Protein AF-A0AAN6D0F9-F1 (afdb_monomer_lite)

Sequence (270 aa):
MEGFEDGLVLTPILATSKIPILALIIGYCYKDLPPSTVPPILSTLVQLIEHNDLRESQTELISLYFPSLKEILKLIEDAVTSFAKEMNTQTPTEVANDVKAVQKYLLNSLWSITSLDMFHDFVSGVNRLLVDYENTPKNESVDKGTQPEKLLTSSSFLGRFVYNIAIAFEVLVFDDTVELWNTFLKYREETKELWSNLNGHEVRQSHHDEPQTQWQRQVLRNSGLLDARVDGSRQQVISQIDLAQMLEQQVQIMQKYSPPPPQELETKRL

Foldseek 3Di:
DDDFDFAEAAFAADFLLCLLLLLLVLCLQQVLADPLLNVLNVVLSCCQVVLPDPDQDPVVLCCSLPPFPVRSLVSSLVSLVVSCVVVVPDDPVVSVVNSLSSNLSSLCSLVVQLDLVSVLCSLLVLCLLEPVSVPPDDPPPDDPPPHGNHHDHCPDPVNVVSVVSNVSSVPDDPLVSVLSVVLNVVRSVVCVVVNCVSVDVPPPPPPSVPPQDPVNVVVCVVVVSPVVDPDPHNYGHHHPVSVVVSVVVVVVSCVVPPDDPPPVVVPPDD

Radius of gyration: 21.98 Å; chains: 1; bounding box: 66×65×48 Å

Secondary structure (DSSP, 8-state):
-------EEEESS--TTHHHHHHHHHHHHHT-S-GGGHHHHHHHHHHHHHT------HHHHHHHHS--HHHHHHHHHHHHHHHHHHHT-S-HHHHHHHHHHHHHHHHHHHHS--SHHHHHHHHHGGGGGBGGGGGS---S-S-TTS--SS-B-TTSHHHHHHHHHHHHHHT--HHHHHHHHHHHHHHHHTTHHHHHHHH-TT----TT-SSS-HHHHHHHHHTTSSTTT-SS---EEEEHHHHHHHHHHHHHHHHHTPPPPPGGGSS---

pLDDT: mean 74.71, std 17.59, range [30.31, 93.75]

InterPro domains:
  IPR016024 Armadillo-type fold [SSF48371] (22-194)
  IPR037679 Anaphase-promoting complex subunit 5 [PTHR12830] (45-266)

Organism: NCBI:txid1937702

Structure (mmCIF, N/CA/C/O backbone):
data_AF-A0AAN6D0F9-F1
#
_entry.id   AF-A0AAN6D0F9-F1
#
loop_
_atom_site.group_PDB
_atom_site.id
_atom_site.type_symbol
_atom_site.label_atom_id
_atom_site.label_alt_id
_atom_site.label_comp_id
_atom_site.label_asym_id
_atom_site.label_entity_id
_atom_site.label_seq_id
_atom_site.pdbx_PDB_ins_code
_atom_site.Cartn_x
_atom_site.Cartn_y
_atom_site.Cartn_z
_atom_site.occupancy
_atom_site.B_iso_or_equiv
_atom_site.auth_seq_id
_atom_site.auth_comp_id
_atom_site.auth_asym_id
_atom_site.auth_atom_id
_atom_site.pdbx_PDB_model_num
ATOM 1 N N . MET A 1 1 ? 32.599 -16.355 4.854 1.00 32.00 1 MET A N 1
ATOM 2 C CA . MET A 1 1 ? 31.820 -15.142 5.169 1.00 32.00 1 MET A CA 1
ATOM 3 C C . MET A 1 1 ? 31.744 -14.360 3.876 1.00 32.00 1 MET A C 1
ATOM 5 O O . MET A 1 1 ? 32.592 -13.515 3.635 1.00 32.00 1 MET A O 1
ATOM 9 N N . GLU A 1 2 ? 30.829 -14.754 2.996 1.00 30.31 2 GLU A N 1
ATOM 10 C CA . GLU A 1 2 ? 30.504 -13.975 1.800 1.00 30.31 2 GLU A CA 1
ATOM 11 C C . GLU A 1 2 ? 29.463 -12.940 2.220 1.00 30.31 2 GLU A C 1
ATOM 13 O O . GLU A 1 2 ? 28.502 -13.269 2.919 1.00 30.31 2 GLU A O 1
ATOM 18 N N . GLY A 1 3 ? 29.742 -11.674 1.918 1.00 32.78 3 GLY A N 1
ATOM 19 C CA . GLY A 1 3 ? 28.814 -10.583 2.160 1.00 32.78 3 GLY A CA 1
ATOM 20 C C . GLY A 1 3 ? 27.655 -10.711 1.184 1.00 32.78 3 GLY A C 1
ATOM 21 O O . GLY A 1 3 ? 27.871 -10.688 -0.022 1.00 32.78 3 GLY A O 1
ATOM 22 N N . PHE A 1 4 ? 26.445 -10.867 1.710 1.00 34.34 4 PHE A N 1
ATOM 23 C CA . PHE A 1 4 ? 25.227 -10.710 0.929 1.00 34.34 4 PHE A CA 1
ATOM 24 C C . PHE A 1 4 ? 25.130 -9.237 0.523 1.00 34.34 4 PHE A C 1
ATOM 26 O O . PHE A 1 4 ? 24.931 -8.375 1.379 1.00 34.34 4 PHE A O 1
ATOM 33 N N . GLU A 1 5 ? 25.330 -8.932 -0.757 1.00 39.16 5 GLU A N 1
ATOM 34 C CA . GLU A 1 5 ? 25.029 -7.604 -1.288 1.00 39.16 5 GLU A CA 1
ATOM 35 C C . GLU A 1 5 ? 23.509 -7.494 -1.462 1.00 39.16 5 GLU A C 1
ATOM 37 O O . GLU A 1 5 ? 22.916 -8.130 -2.334 1.00 39.16 5 GLU A O 1
ATOM 42 N N . ASP A 1 6 ? 22.860 -6.721 -0.588 1.00 47.50 6 ASP A N 1
ATOM 43 C CA . ASP A 1 6 ? 21.446 -6.368 -0.716 1.00 47.50 6 ASP A CA 1
ATOM 44 C C . ASP A 1 6 ? 21.234 -5.533 -1.989 1.00 47.50 6 ASP A C 1
ATOM 46 O O . ASP A 1 6 ? 21.665 -4.384 -2.087 1.00 47.50 6 ASP A O 1
ATOM 50 N N . GLY A 1 7 ? 20.593 -6.132 -2.997 1.00 51.97 7 GLY A N 1
ATOM 51 C CA . GLY A 1 7 ? 20.288 -5.464 -4.260 1.00 51.97 7 GLY A CA 1
ATOM 52 C C . GLY A 1 7 ? 19.148 -4.457 -4.098 1.00 51.97 7 GLY A C 1
ATOM 53 O O . GLY A 1 7 ? 18.060 -4.804 -3.645 1.00 51.97 7 GLY A O 1
ATOM 54 N N . LEU A 1 8 ? 19.364 -3.210 -4.507 1.00 58.16 8 LEU A N 1
ATOM 55 C CA . LEU A 1 8 ? 18.324 -2.182 -4.556 1.00 58.16 8 LEU A CA 1
ATOM 56 C C . LEU A 1 8 ? 17.915 -1.942 -6.004 1.00 58.16 8 LEU A C 1
ATOM 58 O O . LEU A 1 8 ? 18.763 -1.666 -6.853 1.00 58.16 8 LEU A O 1
ATOM 62 N N . VAL A 1 9 ? 16.616 -2.025 -6.283 1.00 64.62 9 VAL A N 1
ATOM 63 C CA . VAL A 1 9 ? 16.069 -1.684 -7.600 1.00 64.62 9 VAL A CA 1
ATOM 64 C C . VAL A 1 9 ? 15.272 -0.400 -7.471 1.00 64.62 9 VAL A C 1
ATOM 66 O O . VAL A 1 9 ? 14.337 -0.299 -6.681 1.00 64.62 9 VAL A O 1
ATOM 69 N N . LEU A 1 10 ? 15.696 0.612 -8.219 1.00 62.91 10 LEU A N 1
ATOM 70 C CA . LEU A 1 10 ? 15.167 1.961 -8.121 1.00 62.91 10 LEU A CA 1
ATOM 71 C C . LEU A 1 10 ? 14.189 2.220 -9.259 1.00 62.91 10 LEU A C 1
ATOM 73 O O . LEU A 1 10 ? 14.604 2.473 -10.389 1.00 62.91 10 LEU A O 1
ATOM 77 N N . THR A 1 11 ? 12.900 2.225 -8.954 1.00 70.62 11 THR A N 1
ATOM 78 C CA . THR A 1 11 ? 11.860 2.636 -9.902 1.00 70.62 11 THR A CA 1
ATOM 79 C C . THR A 1 11 ? 11.575 4.130 -9.737 1.00 70.62 11 THR A C 1
ATOM 81 O O . THR A 1 11 ? 11.741 4.668 -8.643 1.00 70.62 11 THR A O 1
ATOM 84 N N . PRO A 1 12 ? 11.131 4.850 -10.781 1.00 65.75 12 PRO A N 1
ATOM 85 C CA . PRO A 1 12 ? 10.928 6.295 -10.682 1.00 65.75 12 PRO A CA 1
ATOM 86 C C . PRO A 1 12 ? 9.942 6.686 -9.570 1.00 65.75 12 PRO A C 1
ATOM 88 O O . PRO A 1 12 ? 10.238 7.555 -8.755 1.00 65.75 12 PRO A O 1
ATOM 91 N N . ILE A 1 13 ? 8.781 6.022 -9.520 1.00 71.75 13 ILE A N 1
ATOM 92 C CA . ILE A 1 13 ? 7.686 6.343 -8.582 1.00 71.75 13 ILE A CA 1
ATOM 93 C C . ILE A 1 13 ? 7.111 5.089 -7.912 1.00 71.75 13 ILE A C 1
ATOM 95 O O . ILE A 1 13 ? 6.594 5.164 -6.798 1.00 71.75 13 ILE A O 1
ATOM 99 N N . LEU A 1 14 ? 7.142 3.939 -8.587 1.00 79.75 14 LEU A N 1
ATOM 100 C CA . LEU A 1 14 ? 6.340 2.780 -8.211 1.00 79.75 14 LEU A CA 1
ATOM 101 C C . LEU A 1 14 ? 7.085 1.842 -7.255 1.00 79.75 14 LEU A C 1
ATOM 103 O O . LEU A 1 14 ? 7.894 1.025 -7.685 1.00 79.75 14 LEU A O 1
ATOM 107 N N . ALA A 1 15 ? 6.775 1.929 -5.965 1.00 83.62 15 ALA A N 1
ATOM 108 C CA . ALA A 1 15 ? 7.279 1.007 -4.951 1.00 83.62 15 ALA A CA 1
ATOM 109 C C . ALA A 1 15 ? 6.239 -0.058 -4.581 1.00 83.62 15 ALA A C 1
ATOM 111 O O . ALA A 1 15 ? 5.031 0.132 -4.744 1.00 83.62 15 ALA A O 1
ATOM 112 N N . THR A 1 16 ? 6.708 -1.160 -3.996 1.00 84.88 16 THR A N 1
ATOM 113 C CA . THR A 1 16 ? 5.833 -2.252 -3.538 1.00 84.88 16 THR A CA 1
ATOM 114 C C . THR A 1 16 ? 4.853 -1.794 -2.444 1.00 84.88 16 THR A C 1
ATOM 116 O O . THR A 1 16 ? 3.695 -2.209 -2.434 1.00 84.88 16 THR A O 1
ATOM 119 N N . SER A 1 17 ? 5.274 -0.860 -1.584 1.00 85.75 17 SER A N 1
ATOM 120 C CA . SER A 1 17 ? 4.445 -0.231 -0.542 1.00 85.75 17 SER A CA 1
ATOM 121 C C . SER A 1 17 ? 3.277 0.600 -1.092 1.00 85.75 17 SER A C 1
ATOM 123 O O . SER A 1 17 ? 2.323 0.872 -0.365 1.00 85.75 17 SER A O 1
ATOM 125 N N . LYS A 1 18 ? 3.296 0.966 -2.383 1.00 89.69 18 LYS A N 1
ATOM 126 C CA . LYS A 1 18 ? 2.212 1.724 -3.032 1.00 89.69 18 LYS A CA 1
ATOM 127 C C . LYS A 1 18 ? 1.073 0.835 -3.528 1.00 89.69 18 LYS A C 1
ATOM 129 O O . LYS A 1 18 ? -0.031 1.333 -3.736 1.00 89.69 18 LYS A O 1
ATOM 134 N N . ILE A 1 19 ? 1.297 -0.474 -3.660 1.00 92.25 19 ILE A N 1
ATOM 135 C CA . ILE A 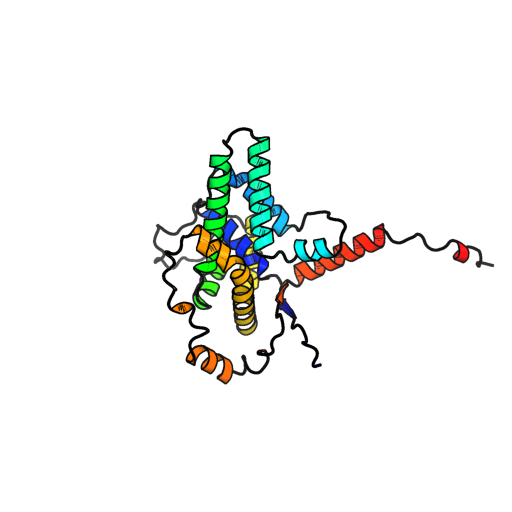1 19 ? 0.277 -1.436 -4.105 1.00 92.25 19 ILE A CA 1
ATOM 136 C C . ILE A 1 19 ? -0.870 -1.580 -3.078 1.00 92.25 19 ILE A C 1
ATOM 138 O O . ILE A 1 19 ? -2.031 -1.495 -3.482 1.00 92.25 19 ILE A O 1
ATOM 142 N N . PRO A 1 20 ? -0.618 -1.700 -1.756 1.00 92.38 20 PRO A N 1
ATOM 143 C CA . PRO A 1 20 ? -1.680 -1.651 -0.743 1.00 92.38 20 PRO A CA 1
ATOM 144 C C . PRO A 1 20 ? -2.465 -0.334 -0.729 1.00 92.38 20 PRO A C 1
ATOM 146 O O . PRO A 1 20 ? -3.686 -0.349 -0.588 1.00 92.38 20 PRO A O 1
ATOM 149 N N . ILE A 1 21 ? -1.782 0.802 -0.911 1.00 93.12 21 ILE A N 1
ATOM 150 C CA . ILE A 1 21 ? -2.417 2.130 -0.992 1.00 93.12 21 ILE A CA 1
ATOM 151 C C . ILE A 1 21 ? -3.388 2.160 -2.179 1.00 93.12 21 ILE A C 1
ATOM 153 O O . ILE A 1 21 ? -4.531 2.596 -2.049 1.00 93.12 21 ILE A O 1
ATOM 157 N N . LEU A 1 22 ? -2.959 1.622 -3.321 1.00 93.38 22 LEU A N 1
ATOM 158 C CA . LEU A 1 22 ? -3.771 1.507 -4.527 1.00 93.38 22 LEU A CA 1
ATOM 159 C C . LEU A 1 22 ? -5.010 0.628 -4.309 1.00 93.38 22 LEU A C 1
ATOM 161 O O . LEU A 1 22 ? -6.111 1.027 -4.683 1.00 93.38 22 LEU A O 1
ATOM 165 N N . ALA A 1 23 ? -4.855 -0.516 -3.636 1.00 93.75 23 ALA A N 1
ATOM 166 C CA . ALA A 1 23 ? -5.967 -1.398 -3.278 1.00 93.75 23 ALA A CA 1
ATOM 167 C C . ALA A 1 23 ? -7.012 -0.693 -2.394 1.00 93.75 23 ALA A C 1
ATOM 169 O O . ALA A 1 23 ? -8.212 -0.809 -2.634 1.00 93.75 23 ALA A O 1
ATOM 170 N N . LEU A 1 24 ? -6.581 0.100 -1.408 1.00 93.38 24 LEU A N 1
ATOM 171 C CA . LEU A 1 24 ? -7.492 0.887 -0.566 1.00 93.38 24 LEU A CA 1
ATOM 172 C C . LEU A 1 24 ? -8.237 1.970 -1.359 1.00 93.38 24 LEU A C 1
ATOM 174 O O . LEU A 1 24 ? -9.432 2.176 -1.142 1.00 93.38 24 LEU A O 1
ATOM 178 N N . ILE A 1 25 ? -7.558 2.646 -2.292 1.00 93.12 25 ILE A N 1
ATOM 179 C CA . ILE A 1 25 ? -8.190 3.639 -3.173 1.00 93.12 25 ILE A CA 1
ATOM 180 C C . ILE A 1 25 ? -9.233 2.969 -4.076 1.00 93.12 25 ILE A C 1
ATOM 182 O O . ILE A 1 25 ? -10.330 3.510 -4.231 1.00 93.12 25 ILE A O 1
ATOM 186 N N . ILE A 1 26 ? -8.930 1.787 -4.623 1.00 91.62 26 ILE A N 1
ATOM 187 C CA . ILE A 1 26 ? -9.891 0.976 -5.385 1.00 91.62 26 ILE A CA 1
ATOM 188 C C . ILE A 1 26 ? -11.121 0.686 -4.511 1.00 91.62 26 ILE A C 1
ATOM 190 O O . ILE A 1 26 ? -12.233 1.029 -4.909 1.00 91.62 26 ILE A O 1
ATOM 194 N N . GLY A 1 27 ? -10.939 0.181 -3.289 1.00 89.38 27 GLY A N 1
ATOM 195 C CA . GLY A 1 27 ? -12.053 -0.110 -2.374 1.00 89.38 27 GLY A CA 1
ATOM 196 C C . GLY A 1 27 ? -12.902 1.107 -2.026 1.00 89.38 27 GLY A C 1
ATOM 197 O O . GLY A 1 27 ? -14.129 1.022 -1.963 1.00 89.38 27 GLY A O 1
ATOM 198 N N . TYR A 1 28 ? -12.272 2.273 -1.879 1.00 91.62 28 TYR A N 1
ATOM 199 C CA . TYR A 1 28 ? -12.982 3.538 -1.710 1.00 91.62 28 TYR A CA 1
ATOM 200 C C . TYR A 1 28 ? -13.824 3.916 -2.943 1.00 91.62 28 TYR A C 1
ATOM 202 O O . TYR A 1 28 ? -14.945 4.416 -2.790 1.00 91.62 28 TYR A O 1
ATOM 210 N N . CYS A 1 29 ? -13.308 3.680 -4.154 1.00 89.50 29 CYS A N 1
ATOM 211 C CA . CYS A 1 29 ? -13.986 4.020 -5.406 1.00 89.50 29 CYS A CA 1
ATOM 212 C C . CYS A 1 29 ? -15.152 3.075 -5.735 1.00 89.50 29 CYS A C 1
ATOM 214 O O . CYS A 1 29 ? -16.176 3.533 -6.244 1.00 89.50 29 CYS A O 1
ATOM 216 N N . TYR A 1 30 ? -15.026 1.787 -5.405 1.00 88.06 30 TYR A N 1
ATOM 217 C CA . TYR A 1 30 ? -16.078 0.776 -5.589 1.00 88.06 30 TYR A CA 1
ATOM 218 C C . TYR A 1 30 ? -17.053 0.665 -4.402 1.00 88.06 30 TYR A C 1
ATOM 220 O O . TYR A 1 30 ? -18.054 -0.029 -4.506 1.00 88.06 30 TYR A O 1
ATOM 228 N N . LYS A 1 31 ? -16.811 1.394 -3.301 1.00 86.75 31 LYS A N 1
ATOM 229 C CA . LYS A 1 31 ? -17.592 1.342 -2.045 1.00 86.75 31 LYS A CA 1
ATOM 230 C C . LYS A 1 31 ? -17.625 -0.037 -1.370 1.00 86.75 31 LYS A C 1
ATOM 232 O O . LYS A 1 31 ? -18.574 -0.358 -0.660 1.00 86.75 31 LYS A O 1
ATOM 237 N N . ASP A 1 32 ? -16.541 -0.794 -1.492 1.00 87.25 32 ASP A N 1
ATOM 238 C CA . ASP A 1 32 ? -16.374 -2.082 -0.804 1.00 87.25 32 ASP A CA 1
ATOM 239 C C . ASP A 1 32 ? -16.023 -1.927 0.690 1.00 87.25 32 ASP A C 1
ATOM 241 O O . ASP A 1 32 ? -15.961 -2.906 1.436 1.00 87.25 32 ASP A O 1
ATOM 245 N N . LEU A 1 33 ? -15.771 -0.693 1.140 1.00 88.56 33 LEU A N 1
ATOM 246 C CA . LEU A 1 33 ? -15.397 -0.369 2.516 1.00 88.56 33 LEU A CA 1
ATOM 247 C C . LEU A 1 33 ? -16.621 0.045 3.355 1.00 88.56 33 LEU A C 1
ATOM 249 O O . LEU A 1 33 ? -17.473 0.790 2.857 1.00 88.56 33 LEU A O 1
ATOM 253 N N . PRO A 1 34 ? -16.696 -0.342 4.646 1.00 87.62 34 PRO A N 1
ATOM 254 C CA . PRO A 1 34 ? -17.750 0.122 5.544 1.00 87.62 34 PRO A CA 1
ATOM 255 C C . PRO A 1 34 ? -17.801 1.659 5.609 1.00 87.62 34 PRO A C 1
ATOM 257 O O . PRO A 1 34 ? -16.756 2.299 5.770 1.00 87.62 34 PRO A O 1
ATOM 260 N N . PRO A 1 35 ? -18.989 2.288 5.538 1.00 86.00 35 PRO A N 1
ATOM 261 C CA . PRO A 1 35 ? -19.110 3.744 5.430 1.00 86.00 35 PRO A CA 1
ATOM 262 C C . PRO A 1 35 ? -18.563 4.494 6.655 1.00 86.00 35 PRO A C 1
ATOM 264 O O . PRO A 1 35 ? -18.051 5.602 6.511 1.00 86.00 35 PRO A O 1
ATOM 267 N N . SER A 1 36 ? -18.617 3.878 7.839 1.00 85.56 36 SER A N 1
ATOM 268 C CA . SER A 1 36 ? -18.015 4.360 9.093 1.00 85.56 36 SER A CA 1
ATOM 269 C C . SER A 1 36 ? -16.493 4.499 9.015 1.00 85.56 36 SER A C 1
ATOM 271 O O . SER A 1 36 ? -15.922 5.392 9.636 1.00 85.56 36 SER A O 1
ATOM 273 N N . THR A 1 37 ? -15.832 3.650 8.224 1.00 89.06 37 THR A N 1
ATOM 274 C CA . THR A 1 37 ? -14.367 3.620 8.095 1.00 89.06 37 THR A CA 1
ATOM 275 C C . THR A 1 37 ? -13.835 4.551 7.014 1.00 89.06 37 THR A C 1
ATOM 277 O O . THR A 1 37 ? -12.644 4.837 6.982 1.00 89.06 37 THR A O 1
ATOM 280 N N . VAL A 1 38 ? -14.691 5.078 6.136 1.00 90.94 38 VAL A N 1
ATOM 281 C CA . VAL A 1 38 ? -14.240 5.909 5.011 1.00 90.94 38 VAL A CA 1
ATOM 282 C C . VAL A 1 38 ? -13.451 7.147 5.473 1.00 90.94 38 VAL A C 1
ATOM 284 O O . VAL A 1 38 ? -12.356 7.351 4.948 1.00 90.94 38 VAL A O 1
ATOM 287 N N . PRO A 1 39 ? -13.918 7.957 6.448 1.00 91.31 39 PRO A N 1
ATOM 288 C CA . PRO A 1 39 ? -13.148 9.113 6.912 1.00 91.31 39 PRO A CA 1
ATOM 289 C C . PRO A 1 39 ? -11.758 8.772 7.485 1.00 91.31 39 PRO A C 1
ATOM 291 O O . PRO A 1 39 ? -10.787 9.368 7.008 1.00 91.31 39 PRO A O 1
ATOM 294 N N . PRO A 1 40 ? -11.601 7.823 8.439 1.00 91.50 40 PRO A N 1
ATOM 295 C CA . PRO A 1 40 ? -10.274 7.477 8.946 1.00 91.50 40 PRO A CA 1
ATOM 296 C C . PRO A 1 40 ? -9.370 6.882 7.863 1.00 91.50 40 PRO A C 1
ATOM 298 O O . PRO A 1 40 ? -8.195 7.230 7.815 1.00 91.50 40 PRO A O 1
ATOM 301 N N . ILE A 1 41 ? -9.903 6.080 6.932 1.00 92.62 41 ILE A N 1
ATOM 302 C CA . ILE A 1 41 ? -9.110 5.522 5.825 1.00 92.62 41 ILE A CA 1
ATOM 303 C C . ILE A 1 41 ? -8.609 6.608 4.875 1.00 92.62 41 ILE A C 1
ATOM 305 O O . ILE A 1 41 ? -7.459 6.557 4.451 1.00 92.62 41 ILE A O 1
ATOM 309 N N . LEU A 1 42 ? -9.423 7.618 4.556 1.00 91.38 42 LEU A N 1
ATOM 310 C CA . LEU A 1 42 ? -8.961 8.747 3.744 1.00 91.38 42 LEU A CA 1
ATOM 311 C C . LEU A 1 42 ? -7.846 9.531 4.447 1.00 91.38 42 LEU A C 1
ATOM 313 O O . LEU A 1 42 ? -6.878 9.910 3.794 1.00 91.38 42 LEU A O 1
ATOM 317 N N . SER A 1 43 ? -7.943 9.731 5.765 1.00 90.25 43 SER A N 1
ATOM 318 C CA . SER A 1 43 ? -6.873 10.373 6.540 1.00 90.25 43 SER A CA 1
ATOM 319 C C . SER A 1 43 ? -5.585 9.544 6.524 1.00 90.25 43 SER A C 1
ATOM 321 O O . SER A 1 43 ? -4.517 10.076 6.231 1.00 90.25 43 SER A O 1
ATOM 323 N N . THR A 1 44 ? -5.695 8.230 6.735 1.00 89.69 44 THR A N 1
ATOM 324 C CA . THR A 1 44 ? -4.591 7.273 6.594 1.00 89.69 44 THR A CA 1
ATOM 325 C C . THR A 1 44 ? -3.957 7.321 5.203 1.00 89.69 44 THR A C 1
ATOM 327 O O . THR A 1 44 ? -2.736 7.357 5.092 1.00 89.69 44 THR A O 1
ATOM 330 N N . LEU A 1 45 ? -4.757 7.358 4.133 1.00 91.62 45 LEU A N 1
ATOM 331 C CA . LEU A 1 45 ? -4.249 7.452 2.762 1.00 91.62 45 LEU A CA 1
ATOM 332 C C . LEU A 1 45 ? -3.452 8.738 2.539 1.00 91.62 45 LEU A C 1
ATOM 334 O O . LEU A 1 45 ? -2.401 8.691 1.909 1.00 91.62 45 LEU A O 1
ATOM 338 N N . VAL A 1 46 ? -3.914 9.870 3.075 1.00 90.75 46 VAL A N 1
ATOM 339 C CA . VAL A 1 46 ? -3.159 11.131 3.014 1.00 90.75 46 VAL A CA 1
ATOM 340 C C . VAL A 1 46 ? -1.827 10.996 3.753 1.00 90.75 46 VAL A C 1
ATOM 342 O O . VAL A 1 46 ? -0.795 11.336 3.182 1.00 90.75 46 VAL A O 1
ATOM 345 N N . GLN A 1 47 ? -1.820 10.427 4.964 1.00 87.75 47 GLN A N 1
ATOM 346 C CA . GLN A 1 47 ? -0.588 10.212 5.738 1.00 87.75 47 GLN A CA 1
ATOM 347 C C . GLN A 1 47 ? 0.418 9.315 5.001 1.00 87.75 47 GLN A C 1
ATOM 349 O O . GLN A 1 47 ? 1.600 9.646 4.948 1.00 87.75 47 GLN A O 1
ATOM 354 N N . LEU A 1 48 ? -0.056 8.222 4.393 1.00 86.38 48 LEU A N 1
ATOM 355 C CA . LEU A 1 48 ? 0.775 7.280 3.638 1.00 86.38 48 LEU A CA 1
ATOM 356 C C . LEU A 1 48 ? 1.304 7.864 2.318 1.00 86.38 48 LEU A C 1
ATOM 358 O O . LEU A 1 48 ? 2.359 7.445 1.859 1.00 86.38 48 LEU A O 1
ATOM 362 N N . ILE A 1 49 ? 0.582 8.800 1.690 1.00 87.50 49 ILE A N 1
ATOM 363 C CA . ILE A 1 49 ? 0.991 9.421 0.417 1.00 87.50 49 ILE A CA 1
ATOM 364 C C . ILE A 1 49 ? 1.920 10.621 0.644 1.00 87.50 49 ILE A C 1
ATOM 366 O O . ILE A 1 49 ? 2.856 10.822 -0.128 1.00 87.50 49 ILE A O 1
ATOM 370 N N . GLU A 1 50 ? 1.655 11.439 1.664 1.00 84.44 50 GLU A N 1
ATOM 371 C CA . GLU A 1 50 ? 2.447 12.641 1.960 1.00 84.44 50 GLU A CA 1
ATOM 372 C C . GLU A 1 50 ? 3.640 12.374 2.879 1.00 84.44 50 GLU A C 1
ATOM 374 O O . GLU A 1 50 ? 4.462 13.270 3.060 1.00 84.44 50 GLU A O 1
ATOM 379 N N . HIS A 1 51 ? 3.741 11.175 3.463 1.00 79.12 51 HIS A N 1
ATOM 380 C CA . HIS A 1 51 ? 4.762 10.842 4.460 1.00 79.12 51 HIS A CA 1
ATOM 381 C C . HIS A 1 51 ? 4.739 11.840 5.635 1.00 79.12 51 HIS A C 1
ATOM 383 O O . HIS A 1 51 ? 5.772 12.308 6.110 1.00 79.12 51 HIS A O 1
ATOM 389 N N . ASN A 1 52 ? 3.537 12.236 6.068 1.00 62.16 52 ASN A N 1
ATOM 390 C CA . ASN A 1 52 ? 3.330 13.408 6.926 1.00 62.16 52 ASN A CA 1
ATOM 391 C C . ASN A 1 52 ? 3.319 13.073 8.429 1.00 62.16 52 ASN A C 1
ATOM 393 O O . ASN A 1 52 ? 2.467 13.562 9.172 1.00 62.16 52 ASN A O 1
ATOM 397 N N . ASP A 1 53 ? 4.251 12.232 8.881 1.00 59.56 53 ASP A N 1
ATOM 398 C CA . ASP A 1 53 ? 4.470 11.993 10.309 1.00 59.56 53 ASP A CA 1
ATOM 399 C C . ASP A 1 53 ? 5.837 12.562 10.710 1.00 59.56 53 ASP A C 1
ATOM 401 O O . ASP A 1 53 ? 6.891 12.062 10.318 1.00 59.56 53 ASP A O 1
ATOM 405 N N . LEU A 1 54 ? 5.822 13.660 11.469 1.00 47.44 54 LEU A N 1
ATOM 406 C CA . LEU A 1 54 ? 7.020 14.340 11.970 1.00 47.44 54 LEU A CA 1
ATOM 407 C C . LEU A 1 54 ? 7.618 13.560 13.152 1.00 47.44 54 LEU A C 1
ATOM 409 O O . LEU A 1 54 ? 7.729 14.096 14.257 1.00 47.44 54 LEU A O 1
ATOM 413 N N . ARG A 1 55 ? 7.971 12.286 12.959 1.00 52.03 55 ARG A N 1
ATOM 414 C CA . ARG A 1 55 ? 8.626 11.492 14.008 1.00 52.03 55 ARG A CA 1
ATOM 415 C C . ARG A 1 55 ? 10.139 11.671 13.944 1.00 52.03 55 ARG A C 1
ATOM 417 O O . ARG A 1 55 ? 10.740 11.728 12.876 1.00 52.03 55 ARG A O 1
ATOM 424 N N . GLU A 1 56 ? 10.745 11.821 15.116 1.00 50.75 56 GLU A N 1
ATOM 425 C CA . GLU A 1 56 ? 12.091 12.379 15.286 1.00 50.75 56 GLU A CA 1
ATOM 426 C C . GLU A 1 56 ? 13.231 11.362 15.073 1.00 50.75 56 GLU A C 1
ATOM 428 O O . GLU A 1 56 ? 14.396 11.768 15.042 1.00 50.75 56 GLU A O 1
ATOM 433 N N . SER A 1 57 ? 12.954 10.057 14.918 1.00 55.91 57 SER A N 1
ATOM 434 C CA . SER A 1 57 ? 14.012 9.036 14.820 1.00 55.91 57 SER A CA 1
ATOM 435 C C . SER A 1 57 ? 14.263 8.499 13.400 1.00 55.91 57 SER A C 1
ATOM 437 O O . SER A 1 57 ? 13.358 8.315 12.593 1.00 55.91 57 SER A O 1
ATOM 439 N N . GLN A 1 58 ? 15.529 8.190 13.087 1.00 52.28 58 GLN A N 1
ATOM 440 C CA . GLN A 1 58 ? 15.952 7.704 11.760 1.00 52.28 58 GLN A CA 1
ATOM 441 C C . GLN A 1 58 ? 15.308 6.364 11.359 1.00 52.28 58 GLN A C 1
ATOM 443 O O . GLN A 1 58 ? 15.025 6.146 10.184 1.00 52.28 58 GLN A O 1
ATOM 448 N N . THR A 1 59 ? 15.048 5.474 12.322 1.00 52.47 59 THR A N 1
ATOM 449 C CA . THR A 1 59 ? 14.353 4.198 12.075 1.00 52.47 59 THR A CA 1
ATOM 450 C C . THR A 1 59 ? 12.884 4.422 11.710 1.00 52.47 59 THR A C 1
ATOM 452 O O . THR A 1 59 ? 12.327 3.674 10.910 1.00 52.47 59 THR A O 1
ATOM 455 N N . GLU A 1 60 ? 12.266 5.474 12.253 1.00 63.44 60 GLU A N 1
ATOM 456 C CA . GLU A 1 60 ? 10.893 5.861 11.921 1.00 63.44 60 GLU A CA 1
ATOM 457 C C . GLU A 1 60 ? 10.800 6.480 10.522 1.00 63.44 60 GLU A C 1
ATOM 459 O O . GLU A 1 60 ? 9.800 6.256 9.855 1.00 63.44 60 GLU A O 1
ATOM 464 N N . LEU A 1 61 ? 11.844 7.159 10.024 1.00 64.56 61 LEU A N 1
ATOM 465 C CA . LEU A 1 61 ? 11.856 7.690 8.651 1.00 64.56 61 LEU A CA 1
ATOM 466 C C . LEU A 1 61 ? 11.800 6.575 7.599 1.00 64.56 61 LEU A C 1
ATOM 468 O O . LEU A 1 61 ? 11.030 6.663 6.650 1.00 64.56 61 LEU A O 1
ATOM 472 N N . ILE A 1 62 ? 12.563 5.493 7.767 1.00 67.44 62 ILE A N 1
ATOM 473 C CA . ILE A 1 62 ? 12.514 4.370 6.814 1.00 67.44 62 ILE A CA 1
ATOM 474 C C . ILE A 1 62 ? 11.124 3.720 6.825 1.00 67.44 62 ILE A C 1
ATOM 476 O O . ILE A 1 62 ? 10.572 3.459 5.761 1.00 67.44 62 ILE A O 1
ATOM 480 N N . SER A 1 63 ? 10.546 3.504 8.010 1.00 69.88 63 SER A N 1
ATOM 481 C CA . SER A 1 63 ? 9.184 2.966 8.164 1.00 69.88 63 SER A CA 1
ATOM 482 C C . SER A 1 63 ? 8.118 3.903 7.575 1.00 69.88 63 SER A C 1
ATOM 484 O O . SER A 1 63 ? 7.140 3.442 6.992 1.00 69.88 63 SER A O 1
ATOM 486 N N . LEU A 1 64 ? 8.334 5.218 7.649 1.00 71.62 64 LEU A N 1
ATOM 487 C CA . LEU A 1 64 ? 7.436 6.230 7.100 1.00 71.62 64 LEU A CA 1
ATOM 488 C C . LEU A 1 64 ? 7.375 6.193 5.566 1.00 71.62 64 LEU A C 1
ATOM 490 O O . LEU A 1 64 ? 6.283 6.221 5.007 1.00 71.62 64 LEU A O 1
ATOM 494 N N . TYR A 1 65 ? 8.526 6.107 4.892 1.00 70.88 65 TYR A N 1
ATOM 495 C CA . TYR A 1 65 ? 8.607 6.073 3.422 1.00 70.88 65 TYR A CA 1
ATOM 496 C C . TYR A 1 65 ? 8.415 4.673 2.829 1.00 70.88 65 TYR A C 1
ATOM 498 O O . TYR A 1 65 ? 7.893 4.514 1.723 1.00 70.88 65 TYR A O 1
ATOM 506 N N . PHE A 1 66 ? 8.816 3.637 3.564 1.00 79.44 66 PHE A N 1
ATOM 507 C CA . PHE A 1 66 ? 8.775 2.245 3.119 1.00 79.44 66 PHE A CA 1
ATOM 508 C C . PHE A 1 66 ? 8.076 1.352 4.154 1.00 79.44 66 PHE A C 1
ATOM 510 O O . PHE A 1 66 ? 8.698 0.433 4.694 1.00 79.44 66 PHE A O 1
ATOM 517 N N . PRO A 1 67 ? 6.777 1.582 4.428 1.00 82.94 67 PRO A N 1
ATOM 518 C CA . PRO A 1 67 ? 6.058 0.822 5.437 1.00 82.94 67 PRO A CA 1
ATOM 519 C C . PRO A 1 67 ? 5.874 -0.635 5.007 1.00 82.94 67 PRO A C 1
ATOM 521 O O . PRO A 1 67 ? 5.454 -0.944 3.881 1.00 82.94 67 PRO A O 1
ATOM 524 N N . SER A 1 68 ? 6.128 -1.548 5.940 1.00 85.88 68 SER A N 1
ATOM 525 C CA . SER A 1 68 ? 5.735 -2.951 5.826 1.00 85.88 68 SER A CA 1
ATOM 526 C C . SER A 1 68 ? 4.214 -3.081 5.783 1.00 85.88 68 SER A C 1
ATOM 528 O O . SER A 1 68 ? 3.468 -2.238 6.295 1.00 85.88 68 SER A O 1
ATOM 530 N N . LEU A 1 69 ? 3.718 -4.180 5.216 1.00 87.25 69 LEU A N 1
ATOM 531 C CA . LEU A 1 69 ? 2.273 -4.383 5.119 1.00 87.25 69 LEU A CA 1
ATOM 532 C C . LEU A 1 69 ? 1.624 -4.486 6.510 1.00 87.25 69 LEU A C 1
ATOM 534 O O . LEU A 1 69 ? 0.494 -4.045 6.707 1.00 87.25 69 LEU A O 1
ATOM 538 N N . LYS A 1 70 ? 2.356 -5.013 7.500 1.00 87.75 70 LYS A N 1
ATOM 539 C CA . LYS A 1 70 ? 1.912 -5.072 8.902 1.00 87.75 70 LYS A CA 1
ATOM 540 C C . LYS A 1 70 ? 1.753 -3.688 9.522 1.00 87.75 70 LYS A C 1
ATOM 542 O O . LYS A 1 70 ? 0.796 -3.470 10.261 1.00 87.75 70 LYS A O 1
ATOM 547 N N . GLU A 1 71 ? 2.661 -2.763 9.223 1.00 87.12 71 GLU A N 1
ATOM 548 C CA . GLU A 1 71 ? 2.572 -1.381 9.701 1.00 87.12 71 GLU A CA 1
ATOM 549 C C . GLU A 1 71 ? 1.365 -0.665 9.094 1.00 87.12 71 GLU A C 1
ATOM 551 O O . GLU A 1 71 ? 0.621 -0.027 9.835 1.00 87.12 71 GLU A O 1
ATOM 556 N N . ILE A 1 72 ? 1.091 -0.857 7.796 1.00 89.25 72 ILE A N 1
ATOM 557 C CA . ILE A 1 72 ? -0.116 -0.312 7.147 1.00 89.25 72 ILE A CA 1
ATOM 558 C C . ILE A 1 72 ? -1.388 -0.846 7.823 1.00 89.25 72 ILE A C 1
ATOM 560 O O . ILE A 1 72 ? -2.288 -0.072 8.148 1.00 89.25 72 ILE A O 1
ATOM 564 N N . LEU A 1 73 ? -1.467 -2.158 8.077 1.00 91.44 73 LEU A N 1
ATOM 565 C CA . LEU A 1 73 ? -2.626 -2.769 8.743 1.00 91.44 73 LEU A CA 1
ATOM 566 C C . LEU A 1 73 ? -2.842 -2.230 10.162 1.00 91.44 73 LEU A C 1
ATOM 568 O O . LEU A 1 73 ? -3.988 -2.007 10.559 1.00 91.44 73 LEU A O 1
ATOM 572 N N . LYS A 1 74 ? -1.754 -2.015 10.908 1.00 90.56 74 LYS A N 1
ATOM 573 C CA . LYS A 1 74 ? -1.800 -1.438 12.253 1.00 90.56 74 LYS A CA 1
ATOM 574 C C . LYS A 1 74 ? -2.227 0.028 12.221 1.00 90.56 74 LYS A C 1
ATOM 576 O O . LYS A 1 74 ? -3.066 0.432 13.014 1.00 90.56 74 LYS A O 1
ATOM 581 N N . LEU A 1 75 ? -1.704 0.808 11.278 1.00 89.69 75 LEU A N 1
ATOM 582 C CA . LEU A 1 75 ? -2.064 2.215 11.121 1.00 89.69 75 LEU A CA 1
ATOM 583 C C . LEU A 1 75 ? -3.555 2.371 10.782 1.00 89.69 75 LEU A C 1
ATOM 585 O O . LEU A 1 75 ? -4.220 3.251 11.323 1.00 89.69 75 LEU A O 1
ATOM 589 N N . ILE A 1 76 ? -4.104 1.476 9.955 1.00 90.56 76 ILE A N 1
ATOM 590 C CA . ILE A 1 76 ? -5.547 1.401 9.684 1.00 90.56 76 ILE A CA 1
ATOM 591 C C . ILE A 1 76 ? -6.341 1.099 10.963 1.00 90.56 76 ILE A C 1
ATOM 593 O O . ILE A 1 76 ? -7.346 1.756 11.234 1.00 90.56 76 ILE A O 1
ATOM 597 N N . GLU A 1 77 ? -5.906 0.113 11.750 1.00 91.88 77 GLU A N 1
ATOM 598 C CA . GLU A 1 77 ? -6.552 -0.249 13.017 1.00 91.88 77 GLU A CA 1
ATOM 599 C C . GLU A 1 77 ? -6.552 0.921 14.011 1.00 91.88 77 GLU A C 1
ATOM 601 O O . GLU A 1 77 ? -7.601 1.251 14.577 1.00 91.88 77 GLU A O 1
ATOM 606 N N . ASP A 1 78 ? -5.409 1.590 14.167 1.00 90.88 78 ASP A N 1
ATOM 607 C CA . ASP A 1 78 ? -5.242 2.744 15.049 1.00 90.88 78 ASP A CA 1
ATOM 608 C C . ASP A 1 78 ? -6.112 3.929 14.589 1.00 90.88 78 ASP A C 1
ATOM 610 O O . ASP A 1 78 ? -6.781 4.561 15.415 1.00 90.88 78 ASP A O 1
ATOM 614 N N . ALA A 1 79 ? -6.176 4.202 13.280 1.00 89.19 79 ALA A N 1
ATOM 615 C CA . ALA A 1 79 ? -6.979 5.287 12.713 1.00 89.19 79 ALA A CA 1
ATOM 616 C C . ALA A 1 79 ? -8.487 5.056 12.894 1.00 89.19 79 ALA A C 1
ATOM 618 O O . ALA A 1 79 ? -9.200 5.945 13.367 1.00 89.19 79 ALA A O 1
ATOM 619 N N . VAL A 1 80 ? -8.980 3.855 12.572 1.00 89.38 80 VAL A N 1
ATOM 620 C CA . VAL A 1 80 ? -10.402 3.506 12.733 1.00 89.38 80 VAL A CA 1
ATOM 621 C C . VAL A 1 80 ? -10.796 3.517 14.212 1.00 89.38 80 VAL A C 1
ATOM 623 O O . VAL A 1 80 ? -11.836 4.071 14.574 1.00 89.38 80 VAL A O 1
ATOM 626 N N . THR A 1 81 ? -9.944 2.976 15.087 1.00 89.38 81 THR A N 1
ATOM 627 C CA . THR A 1 81 ? -10.204 2.943 16.533 1.00 89.38 81 THR A CA 1
ATOM 628 C C . THR A 1 81 ? -10.215 4.341 17.148 1.00 89.38 81 THR A C 1
ATOM 630 O O . THR A 1 81 ? -11.061 4.634 17.996 1.00 89.38 81 THR A O 1
ATOM 633 N N . SER A 1 82 ? -9.291 5.214 16.740 1.00 88.75 82 SER A N 1
ATOM 634 C CA . SER A 1 82 ? -9.217 6.592 17.245 1.00 88.75 82 SER A CA 1
ATOM 635 C C . SER A 1 82 ? -10.419 7.414 16.788 1.00 88.75 82 SER A C 1
ATOM 637 O O . SER A 1 82 ? -11.078 8.045 17.613 1.00 88.75 82 SER A O 1
ATOM 639 N N . PHE A 1 83 ? -10.793 7.301 15.512 1.00 88.62 83 PHE A N 1
ATOM 640 C CA . PHE A 1 83 ? -11.971 7.972 14.966 1.00 88.62 83 PHE A CA 1
ATOM 641 C C . PHE A 1 83 ? -13.273 7.539 15.657 1.00 88.62 83 PHE A C 1
ATOM 643 O O . PHE A 1 83 ? -14.105 8.376 16.014 1.00 88.62 83 PHE A O 1
ATOM 650 N N . ALA A 1 84 ? -13.442 6.239 15.914 1.00 87.00 84 ALA A N 1
ATOM 651 C CA . ALA A 1 84 ? -14.626 5.735 16.605 1.00 87.00 84 ALA A CA 1
ATOM 652 C C . ALA A 1 84 ? -14.721 6.227 18.062 1.00 87.00 84 ALA A C 1
ATOM 654 O O . ALA A 1 84 ? -15.816 6.542 18.537 1.00 87.00 84 ALA A O 1
ATOM 655 N N . LYS A 1 85 ? -13.582 6.339 18.764 1.00 86.75 85 LYS A N 1
ATOM 656 C CA . LYS A 1 85 ? -13.519 6.918 20.118 1.00 86.75 85 LYS A CA 1
ATOM 657 C C . LYS A 1 85 ? -13.904 8.396 20.127 1.00 86.75 85 LYS A C 1
ATOM 659 O O . LYS A 1 85 ? -14.617 8.827 21.026 1.00 86.75 85 LYS A O 1
ATOM 664 N N . GLU A 1 86 ? -13.449 9.162 19.140 1.00 86.50 86 GLU A N 1
ATOM 665 C CA . GLU A 1 86 ? -13.772 10.588 19.028 1.00 86.50 86 GLU A CA 1
ATOM 666 C C . GLU A 1 86 ? -15.255 10.817 18.726 1.00 86.50 86 GLU A C 1
ATOM 668 O O . GLU A 1 86 ? -15.889 11.684 19.331 1.00 86.50 86 GLU A O 1
ATOM 673 N N . MET A 1 87 ? -15.834 10.010 17.835 1.00 82.00 87 MET A N 1
ATOM 674 C CA . MET A 1 87 ? -17.238 10.157 17.455 1.00 82.00 87 MET A CA 1
ATOM 675 C C . MET A 1 87 ? -18.222 9.606 18.499 1.00 82.00 87 MET A C 1
ATOM 677 O O . MET A 1 87 ? -19.375 10.029 18.503 1.00 82.00 87 MET A O 1
ATOM 681 N N . ASN A 1 88 ? -17.804 8.709 19.405 1.00 76.62 88 ASN A N 1
ATOM 682 C CA . ASN A 1 88 ? -18.675 8.031 20.388 1.00 76.62 88 ASN A CA 1
ATOM 683 C C . ASN A 1 88 ? -19.925 7.364 19.766 1.00 76.62 88 ASN A C 1
ATOM 685 O O . ASN A 1 88 ? -20.935 7.160 20.438 1.00 76.62 88 ASN A O 1
ATOM 689 N N . THR A 1 89 ? -19.881 7.046 18.472 1.00 69.44 89 THR A N 1
ATOM 690 C CA . THR A 1 89 ? -21.041 6.593 17.689 1.00 69.44 89 THR A CA 1
ATOM 691 C C . THR A 1 89 ? -21.194 5.078 17.645 1.00 69.44 89 THR A C 1
ATOM 693 O O . THR A 1 89 ? -22.283 4.603 17.332 1.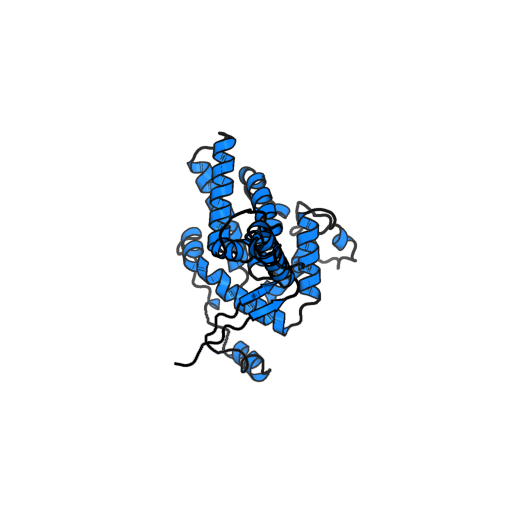00 69.44 89 THR A O 1
ATOM 696 N N . GLN A 1 90 ? -20.135 4.318 17.936 1.00 77.62 90 GLN A N 1
ATOM 697 C CA . GLN A 1 90 ? -20.088 2.870 17.724 1.00 77.62 90 GLN A CA 1
ATOM 698 C C . GLN A 1 90 ? -19.723 2.111 18.997 1.00 77.62 90 GLN A C 1
ATOM 700 O O . GLN A 1 90 ? -18.942 2.572 19.835 1.00 77.62 90 GLN A O 1
ATOM 705 N N . THR A 1 91 ? -20.266 0.903 19.125 1.00 82.50 91 THR A N 1
ATOM 706 C CA . THR A 1 91 ? -19.868 -0.030 20.181 1.00 82.50 91 THR A CA 1
ATOM 707 C C . THR A 1 91 ? -18.481 -0.621 19.889 1.00 82.50 91 THR A C 1
ATOM 709 O O . THR A 1 91 ? -18.117 -0.790 18.723 1.00 82.50 91 THR A O 1
ATOM 712 N N . PRO A 1 92 ? -17.700 -1.025 20.911 1.00 82.25 92 PRO A N 1
ATOM 713 C CA . PRO A 1 92 ? -16.374 -1.620 20.699 1.00 82.25 92 PRO A CA 1
ATOM 714 C C . PRO A 1 92 ? -16.383 -2.847 19.772 1.00 82.25 92 PRO A C 1
ATOM 716 O O . PRO A 1 92 ? -15.418 -3.107 19.058 1.00 82.25 92 PRO A O 1
ATOM 719 N N . THR A 1 93 ? -17.487 -3.596 19.763 1.00 84.88 93 THR A N 1
ATOM 720 C CA . THR A 1 93 ? -17.694 -4.754 18.887 1.00 84.88 93 THR A CA 1
ATOM 721 C C . THR A 1 93 ? -17.885 -4.372 17.422 1.00 84.88 93 THR A C 1
ATOM 723 O O . THR A 1 93 ? -17.382 -5.074 16.550 1.00 84.88 93 THR A O 1
ATOM 726 N N . GLU A 1 94 ? -18.577 -3.268 17.136 1.00 86.94 94 GLU A N 1
ATOM 727 C CA . GLU A 1 94 ? -18.769 -2.772 15.766 1.00 86.94 94 GLU A CA 1
ATOM 728 C C . GLU A 1 94 ? -17.459 -2.235 15.195 1.00 86.94 94 GLU A C 1
ATOM 730 O O . GLU A 1 94 ? -17.089 -2.608 14.088 1.00 86.94 94 GLU A O 1
ATOM 735 N N . VAL A 1 95 ? -16.699 -1.475 15.990 1.00 88.06 95 VAL A N 1
ATOM 736 C CA . VAL A 1 95 ? -15.372 -0.972 15.596 1.00 88.06 95 VAL A CA 1
ATOM 737 C C . VAL A 1 95 ? -14.429 -2.127 15.257 1.00 88.06 95 VAL A C 1
ATOM 739 O O . VAL A 1 95 ? -13.769 -2.112 14.222 1.00 88.06 95 VAL A O 1
ATOM 742 N N . ALA A 1 96 ? -14.402 -3.173 16.088 1.00 88.44 96 ALA A N 1
ATOM 743 C CA . ALA A 1 96 ? -13.580 -4.351 15.824 1.00 88.44 96 ALA A CA 1
ATOM 744 C C . ALA A 1 96 ? -14.002 -5.095 14.543 1.00 88.44 96 ALA A C 1
ATOM 746 O O . ALA A 1 96 ? -13.150 -5.640 13.840 1.00 88.44 96 ALA A O 1
ATOM 747 N N . ASN A 1 97 ? -15.300 -5.132 14.228 1.00 89.19 97 ASN A N 1
ATOM 748 C CA . ASN A 1 97 ? -15.797 -5.733 12.989 1.00 89.19 97 ASN A CA 1
ATOM 749 C C . ASN A 1 97 ? -15.443 -4.885 11.764 1.00 89.19 97 ASN A C 1
ATOM 751 O O . ASN A 1 97 ? -15.026 -5.444 10.752 1.00 89.19 97 ASN A O 1
ATOM 755 N N . ASP A 1 98 ? -15.542 -3.563 11.875 1.00 90.00 98 ASP A N 1
ATOM 756 C CA . ASP A 1 98 ? -15.179 -2.610 10.828 1.00 90.00 98 ASP A CA 1
ATOM 757 C C . ASP A 1 98 ? -13.679 -2.686 10.498 1.00 90.00 98 ASP A C 1
ATOM 759 O O . ASP A 1 98 ? -13.309 -2.824 9.330 1.00 90.00 98 ASP A O 1
ATOM 763 N N . VAL A 1 99 ? -12.809 -2.709 11.518 1.00 90.88 99 VAL A N 1
ATOM 764 C CA . VAL A 1 99 ? -11.358 -2.916 11.341 1.00 90.88 99 VAL A CA 1
ATOM 765 C C . VAL A 1 99 ? -11.085 -4.236 10.622 1.00 90.88 99 VAL A C 1
ATOM 767 O O . VAL A 1 99 ? -10.371 -4.263 9.618 1.00 90.88 99 VAL A O 1
ATOM 770 N N . LYS A 1 100 ? -11.689 -5.336 11.092 1.00 90.44 100 LYS A N 1
ATOM 771 C CA . LYS A 1 100 ? -11.532 -6.652 10.458 1.00 90.44 100 LYS A CA 1
ATOM 772 C C . LYS A 1 100 ? -12.024 -6.657 9.016 1.00 90.44 100 LYS A C 1
ATOM 774 O O . LYS A 1 100 ? -11.392 -7.295 8.180 1.00 90.44 100 LYS A O 1
ATOM 779 N N . ALA A 1 101 ? -13.125 -5.970 8.715 1.00 90.62 101 ALA A N 1
ATOM 780 C CA . ALA A 1 101 ? -13.667 -5.882 7.365 1.00 90.62 101 ALA A CA 1
ATOM 781 C C . ALA A 1 101 ? -12.691 -5.175 6.416 1.00 90.62 101 ALA A C 1
ATOM 783 O O . ALA A 1 101 ? -12.411 -5.702 5.340 1.00 90.62 101 ALA A O 1
ATOM 784 N N . VAL A 1 102 ? -12.107 -4.047 6.835 1.00 92.44 102 VAL A N 1
ATOM 785 C CA . VAL A 1 102 ? -11.111 -3.322 6.028 1.00 92.44 102 VAL A CA 1
ATOM 786 C C . VAL A 1 102 ? -9.827 -4.137 5.857 1.00 92.44 102 VAL A C 1
ATOM 788 O O . VAL A 1 102 ? -9.330 -4.268 4.739 1.00 92.44 102 VAL A O 1
ATOM 791 N N . GLN A 1 103 ? -9.302 -4.736 6.932 1.00 93.06 103 GLN A N 1
ATOM 792 C CA . GLN A 1 103 ? -8.105 -5.584 6.855 1.00 93.06 103 GLN A CA 1
ATOM 793 C C . GLN A 1 103 ? -8.339 -6.803 5.952 1.00 93.06 103 GLN A C 1
ATOM 795 O O . GLN A 1 103 ? -7.489 -7.142 5.128 1.00 93.06 103 GLN A O 1
ATOM 800 N N . LYS A 1 104 ? -9.514 -7.434 6.056 1.00 91.38 104 LYS A N 1
ATOM 801 C CA . LYS A 1 104 ? -9.917 -8.549 5.194 1.00 91.38 104 LYS A CA 1
ATOM 802 C C . LYS A 1 104 ? -10.030 -8.119 3.735 1.00 91.38 104 LYS A C 1
ATOM 804 O O . LYS A 1 104 ? -9.530 -8.838 2.876 1.00 91.38 104 LYS A O 1
ATOM 809 N N . TYR A 1 105 ? -10.648 -6.971 3.456 1.00 92.50 105 TYR A N 1
ATOM 810 C CA . TYR A 1 105 ? -10.729 -6.413 2.106 1.00 92.50 105 TYR A CA 1
ATOM 811 C C . TYR A 1 105 ? -9.333 -6.218 1.508 1.00 92.50 105 TYR A C 1
ATOM 813 O O . TYR A 1 105 ? -9.034 -6.770 0.449 1.00 92.50 105 TYR A O 1
ATOM 821 N N . LEU A 1 106 ? -8.460 -5.502 2.225 1.00 93.69 106 LEU A N 1
ATOM 822 C CA . LEU A 1 106 ? -7.110 -5.198 1.763 1.00 93.69 106 LEU A CA 1
ATOM 823 C C . LEU A 1 106 ? -6.321 -6.479 1.487 1.00 93.69 106 LEU A C 1
ATOM 825 O O . LEU A 1 106 ? -5.787 -6.657 0.396 1.00 93.69 106 LEU A O 1
ATOM 829 N N . LEU A 1 107 ? -6.285 -7.404 2.448 1.00 92.81 107 LEU A N 1
ATOM 830 C CA . LEU A 1 107 ? -5.536 -8.645 2.283 1.00 92.81 107 LEU A CA 1
ATOM 831 C C . LEU A 1 107 ? -6.117 -9.514 1.165 1.00 92.81 107 LEU A C 1
ATOM 833 O O . LEU A 1 107 ? -5.355 -10.023 0.351 1.00 92.81 107 LEU A O 1
ATOM 837 N N . ASN A 1 108 ? -7.440 -9.635 1.048 1.00 91.62 108 ASN A N 1
ATOM 838 C CA . ASN A 1 108 ? -8.044 -10.376 -0.061 1.00 91.62 108 ASN A CA 1
ATOM 839 C C . ASN A 1 108 ? -7.715 -9.758 -1.420 1.00 91.62 108 ASN A C 1
ATOM 841 O O . ASN A 1 108 ? -7.448 -10.502 -2.360 1.00 91.62 108 ASN A O 1
ATOM 845 N N . SER A 1 109 ? -7.672 -8.427 -1.518 1.00 91.19 109 SER A N 1
ATOM 846 C CA . SER A 1 109 ? -7.275 -7.740 -2.748 1.00 91.19 109 SER A CA 1
ATOM 847 C C . SER A 1 109 ? -5.812 -7.987 -3.124 1.00 91.19 109 SER A C 1
ATOM 849 O O . SER A 1 109 ? -5.503 -8.024 -4.308 1.00 91.19 109 SER A O 1
ATOM 851 N N . LEU A 1 110 ? -4.904 -8.129 -2.155 1.00 92.25 110 LEU A N 1
ATOM 852 C CA . LEU A 1 110 ? -3.479 -8.358 -2.431 1.00 92.25 110 LEU A CA 1
ATOM 853 C C . LEU A 1 110 ? -3.165 -9.835 -2.706 1.00 92.25 110 LEU A C 1
ATOM 855 O O . LEU A 1 110 ? -2.332 -10.157 -3.555 1.00 92.25 110 LEU A O 1
ATOM 859 N N . TRP A 1 111 ? -3.830 -10.742 -1.989 1.00 91.56 111 TRP A N 1
ATOM 860 C CA . TRP A 1 111 ? -3.639 -12.187 -2.119 1.00 91.56 111 TRP A CA 1
ATOM 861 C C . TRP A 1 111 ? -4.371 -12.788 -3.326 1.00 91.56 111 TRP A C 1
ATOM 863 O O . TRP A 1 111 ? -3.969 -13.848 -3.803 1.00 91.56 111 TRP A O 1
ATOM 873 N N . SER A 1 112 ? -5.390 -12.113 -3.871 1.00 89.75 112 SER A N 1
ATOM 874 C CA . SER A 1 112 ? -6.050 -12.526 -5.120 1.00 89.75 112 SER A CA 1
ATOM 875 C C . SER A 1 112 ? -5.145 -12.396 -6.350 1.00 89.75 112 SER A C 1
ATOM 877 O O . SER A 1 112 ? -5.314 -13.136 -7.320 1.00 89.75 112 SER A O 1
ATOM 879 N N . ILE A 1 113 ? -4.150 -11.506 -6.305 1.00 90.69 113 ILE A N 1
ATOM 880 C CA . ILE A 1 113 ? -3.190 -11.282 -7.387 1.00 90.69 113 ILE A CA 1
ATOM 881 C C . ILE A 1 113 ? -2.185 -12.438 -7.398 1.00 90.69 113 ILE A C 1
ATOM 883 O O . ILE A 1 113 ? -1.146 -12.370 -6.752 1.00 90.69 113 ILE A O 1
ATOM 887 N N . THR A 1 114 ? -2.474 -13.542 -8.085 1.00 87.31 114 THR A N 1
ATOM 888 C CA . THR A 1 114 ? -1.623 -14.753 -8.015 1.00 87.31 114 THR A CA 1
ATOM 889 C C . THR A 1 114 ? -0.628 -14.901 -9.168 1.00 87.31 114 THR A C 1
ATOM 891 O O . THR A 1 114 ? 0.244 -15.765 -9.111 1.00 87.31 114 THR A O 1
ATOM 894 N N . SER A 1 115 ? -0.696 -14.041 -10.185 1.00 87.88 115 SER A N 1
ATOM 895 C CA . SER A 1 115 ? 0.179 -14.081 -11.360 1.00 87.88 115 SER A CA 1
ATOM 896 C C . SER A 1 115 ? 0.664 -12.685 -11.748 1.00 87.88 115 SER A C 1
ATOM 898 O O . SER A 1 115 ? 0.029 -11.685 -11.418 1.00 87.88 115 SER A O 1
ATOM 900 N N . LEU A 1 116 ? 1.773 -12.632 -12.494 1.00 86.94 116 LEU A N 1
ATOM 901 C CA . LEU A 1 116 ? 2.300 -11.388 -13.065 1.00 86.94 116 LEU A CA 1
ATOM 902 C C . LEU A 1 116 ? 1.277 -10.698 -13.981 1.00 86.94 116 LEU A C 1
ATOM 904 O O . LEU A 1 116 ? 1.190 -9.479 -13.992 1.00 86.94 116 LEU A O 1
ATOM 908 N N . ASP A 1 117 ? 0.491 -11.482 -14.714 1.00 87.25 117 ASP A N 1
ATOM 909 C CA . ASP A 1 117 ? -0.578 -10.991 -15.586 1.00 87.25 117 ASP A CA 1
ATOM 910 C C . ASP A 1 117 ? -1.692 -10.310 -14.773 1.00 87.25 117 ASP A C 1
ATOM 912 O O . ASP A 1 117 ? -2.022 -9.156 -15.021 1.00 87.25 117 ASP A O 1
ATOM 916 N N . MET A 1 118 ? -2.154 -10.945 -13.687 1.00 89.50 118 MET A N 1
ATOM 917 C CA . MET A 1 118 ? -3.097 -10.318 -12.751 1.00 89.50 118 MET A CA 1
ATOM 918 C C . MET A 1 118 ? -2.515 -9.080 -12.071 1.00 89.50 118 MET A C 1
ATOM 920 O O . MET A 1 118 ? -3.250 -8.139 -11.786 1.00 89.50 118 MET A O 1
ATOM 924 N N . PHE A 1 119 ? -1.212 -9.069 -11.785 1.00 91.19 119 PHE A N 1
ATOM 925 C CA . PHE A 1 119 ? -0.540 -7.898 -11.227 1.00 91.19 119 PHE A CA 1
ATOM 926 C C . PHE A 1 119 ? -0.523 -6.745 -12.232 1.00 91.19 119 PHE A C 1
ATOM 928 O O . PHE A 1 119 ? -0.853 -5.612 -11.882 1.00 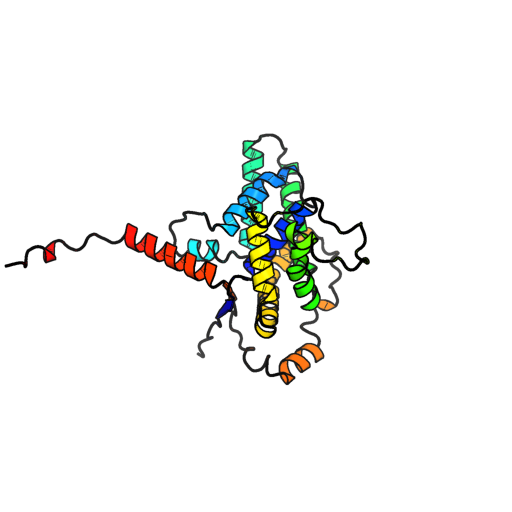91.19 119 PHE A O 1
ATOM 935 N N . HIS A 1 120 ? -0.199 -7.042 -13.489 1.00 90.75 120 HIS A N 1
ATOM 936 C CA . HIS A 1 120 ? -0.240 -6.072 -14.569 1.00 90.75 120 HIS A CA 1
ATOM 937 C C . HIS A 1 120 ? -1.655 -5.523 -14.778 1.00 90.75 120 HIS A C 1
ATOM 939 O O . HIS A 1 120 ? -1.835 -4.307 -14.826 1.00 90.75 120 HIS A O 1
ATOM 945 N N . ASP A 1 121 ? -2.670 -6.383 -14.834 1.00 89.81 121 ASP A N 1
ATOM 946 C CA . ASP A 1 121 ? -4.073 -5.978 -14.965 1.00 89.81 121 ASP A CA 1
ATOM 947 C C . ASP A 1 121 ? -4.558 -5.159 -13.766 1.00 89.81 121 ASP A C 1
ATOM 949 O O . ASP A 1 121 ? -5.290 -4.182 -13.933 1.00 89.81 121 ASP A O 1
ATOM 953 N N . PHE A 1 122 ? -4.117 -5.512 -12.557 1.00 91.88 122 PHE A N 1
ATOM 954 C CA . PHE A 1 122 ? -4.427 -4.765 -11.344 1.00 91.88 122 PHE A CA 1
ATOM 955 C C . PHE A 1 122 ? -3.880 -3.333 -11.410 1.00 91.88 122 PHE A C 1
ATOM 957 O O . PHE A 1 122 ? -4.632 -2.383 -11.192 1.00 91.88 122 PHE A O 1
ATOM 964 N N . VAL A 1 123 ? -2.591 -3.163 -11.733 1.00 90.44 123 VAL A N 1
ATOM 965 C CA . VAL A 1 123 ? -1.952 -1.836 -11.758 1.00 90.44 123 VAL A CA 1
ATOM 966 C C . VAL A 1 123 ? -2.375 -1.029 -12.986 1.00 90.44 123 VAL A C 1
ATOM 968 O O . VAL A 1 123 ? -2.679 0.149 -12.853 1.00 90.44 123 VAL A O 1
ATOM 971 N N . SER A 1 124 ? -2.468 -1.632 -14.172 1.00 87.19 124 SER A N 1
ATOM 972 C CA . SER A 1 124 ? -2.931 -0.936 -15.387 1.00 87.19 124 SER A CA 1
ATOM 973 C C . SER A 1 124 ? -4.424 -0.586 -15.335 1.00 87.19 124 SER A C 1
ATOM 975 O O . SER A 1 124 ? -4.859 0.434 -15.877 1.00 87.19 124 SER A O 1
ATOM 977 N N . GLY A 1 125 ? -5.221 -1.390 -14.625 1.00 84.56 125 GLY A N 1
ATOM 978 C CA . GLY A 1 125 ? -6.656 -1.192 -14.448 1.00 84.56 125 GLY A CA 1
ATOM 979 C C . GLY A 1 125 ? -7.029 0.075 -13.676 1.00 84.56 125 GLY A C 1
ATOM 980 O O . GLY A 1 125 ? -8.168 0.532 -13.784 1.00 84.56 125 GLY A O 1
ATOM 981 N N . VAL A 1 126 ? -6.094 0.693 -12.948 1.00 87.19 126 VAL A N 1
ATOM 982 C CA . VAL A 1 126 ? -6.372 1.888 -12.127 1.00 87.19 126 VAL A CA 1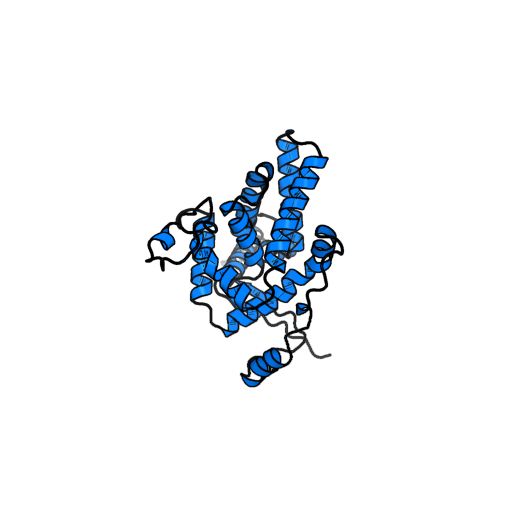
ATOM 983 C C . VAL A 1 126 ? -6.671 3.135 -12.943 1.00 87.19 126 VAL A C 1
ATOM 985 O O . VAL A 1 126 ? -7.347 4.036 -12.451 1.00 87.19 126 VAL A O 1
ATOM 988 N N . ASN A 1 127 ? -6.280 3.147 -14.219 1.00 84.69 127 ASN A N 1
ATOM 989 C CA . ASN A 1 127 ? -6.700 4.161 -15.184 1.00 84.69 127 ASN A CA 1
ATOM 990 C C . ASN A 1 127 ? -8.231 4.277 -15.276 1.00 84.69 127 ASN A C 1
ATOM 992 O O . ASN A 1 127 ? -8.759 5.366 -15.480 1.00 84.69 127 ASN A O 1
ATOM 996 N N . ARG A 1 128 ? -8.968 3.183 -15.033 1.00 85.00 128 ARG A N 1
ATOM 997 C CA . ARG A 1 128 ? -10.442 3.176 -15.026 1.00 85.00 128 ARG A CA 1
ATOM 998 C C . ARG A 1 128 ? -11.051 3.992 -13.885 1.00 85.00 128 ARG A C 1
ATOM 1000 O O . ARG A 1 128 ? -12.229 4.323 -13.953 1.00 85.00 128 ARG A O 1
ATOM 1007 N N . LEU A 1 129 ? -10.277 4.297 -12.841 1.00 85.69 129 LEU A N 1
ATOM 1008 C CA . LEU A 1 129 ? -10.717 5.148 -11.733 1.00 85.69 129 LEU A CA 1
ATOM 1009 C C . LEU A 1 129 ? -10.692 6.635 -12.102 1.00 85.69 129 LEU A C 1
ATOM 1011 O O . LEU A 1 129 ? -11.270 7.442 -11.377 1.00 85.69 129 LEU A O 1
ATOM 1015 N N . LEU A 1 130 ? -10.006 7.013 -13.186 1.00 85.81 130 LEU A N 1
ATOM 1016 C CA . LEU A 1 130 ? -9.814 8.403 -13.579 1.00 85.81 130 LEU A CA 1
ATOM 1017 C C . LEU A 1 130 ? -10.886 8.858 -14.575 1.00 85.81 130 LEU A C 1
ATOM 1019 O O . LEU A 1 130 ? -11.061 8.251 -15.630 1.00 85.81 130 LEU A O 1
ATOM 1023 N N . VAL A 1 131 ? -11.542 9.986 -14.280 1.00 80.19 131 VAL A N 1
ATOM 1024 C CA . VAL A 1 131 ? -12.519 10.633 -15.184 1.00 80.19 131 VAL A CA 1
ATOM 1025 C C . VAL A 1 131 ? -11.876 10.972 -16.532 1.00 80.19 131 VAL A C 1
ATOM 1027 O O . VAL A 1 131 ? -12.479 10.793 -17.585 1.00 80.19 131 VAL A O 1
ATOM 1030 N N . ASP A 1 132 ? -10.627 11.441 -16.508 1.00 67.31 132 ASP A N 1
ATOM 1031 C CA . ASP A 1 132 ? -9.932 11.932 -17.702 1.00 67.31 132 ASP A CA 1
ATOM 1032 C C . ASP A 1 132 ? -9.626 10.807 -18.708 1.00 67.31 132 ASP A C 1
ATOM 1034 O O . ASP A 1 132 ? -9.589 11.048 -19.915 1.00 67.31 132 ASP A O 1
ATOM 1038 N N . TYR A 1 133 ? -9.483 9.567 -18.225 1.00 60.31 133 TYR A N 1
ATOM 1039 C CA . TYR A 1 133 ? -9.250 8.382 -19.054 1.00 60.31 133 TYR A CA 1
ATOM 1040 C C . TYR A 1 133 ? -10.532 7.889 -19.742 1.00 60.31 133 TYR A C 1
ATOM 1042 O O . TYR A 1 133 ? -10.472 7.243 -20.789 1.00 60.31 133 TYR A O 1
ATOM 1050 N N . GLU A 1 134 ? -11.706 8.246 -19.212 1.00 51.66 134 GLU A N 1
ATOM 1051 C CA . GLU A 1 134 ? -13.008 7.855 -19.759 1.00 51.66 134 GLU A CA 1
ATOM 1052 C C . GLU A 1 134 ? -13.296 8.459 -21.150 1.00 51.66 134 GLU A C 1
ATOM 1054 O O . GLU A 1 134 ? -14.161 7.962 -21.873 1.00 51.66 134 GLU A O 1
ATOM 1059 N N . ASN A 1 135 ? -12.528 9.481 -21.549 1.00 45.88 135 ASN A N 1
ATOM 1060 C CA . ASN A 1 135 ? -12.597 10.132 -22.861 1.00 45.88 135 ASN A CA 1
ATOM 1061 C C . ASN A 1 135 ? -11.742 9.450 -23.948 1.00 45.88 135 ASN A C 1
ATOM 1063 O O . ASN A 1 135 ? -11.741 9.903 -25.095 1.00 45.88 135 ASN A O 1
ATOM 1067 N N . THR A 1 136 ? -11.015 8.372 -23.628 1.00 44.94 136 THR A N 1
ATOM 1068 C CA . THR A 1 136 ? -10.415 7.505 -24.656 1.00 44.94 136 THR A CA 1
ATOM 1069 C C . THR A 1 136 ? -11.489 6.573 -25.231 1.00 44.94 136 THR A C 1
ATOM 1071 O O . THR A 1 136 ? -12.355 6.114 -24.483 1.00 44.94 136 THR A O 1
ATOM 1074 N N . PRO A 1 137 ? -11.516 6.320 -26.556 1.00 39.88 137 PRO A N 1
ATOM 1075 C CA . PRO A 1 137 ? -12.603 5.574 -27.184 1.00 39.88 137 PRO A CA 1
ATOM 1076 C C . PRO A 1 137 ? -12.665 4.159 -26.602 1.00 39.88 137 PRO A C 1
ATOM 1078 O O . PRO A 1 137 ? -11.817 3.312 -26.880 1.00 39.88 137 PRO A O 1
ATOM 1081 N N . LYS A 1 138 ? -13.672 3.922 -25.755 1.00 49.97 138 LYS A N 1
ATOM 1082 C CA . LYS A 1 138 ? -13.956 2.626 -25.144 1.00 49.97 138 LYS A CA 1
ATOM 1083 C C . LYS A 1 138 ? -14.239 1.617 -26.258 1.00 49.97 138 LYS A C 1
ATOM 1085 O O . LYS A 1 138 ? -15.193 1.788 -27.011 1.00 49.97 138 LYS A O 1
ATOM 1090 N N . ASN A 1 139 ? -13.460 0.538 -26.322 1.00 40.94 139 ASN A N 1
ATOM 1091 C CA . ASN A 1 139 ? -13.926 -0.686 -26.969 1.00 40.94 139 ASN A CA 1
ATOM 1092 C C . ASN A 1 139 ? -15.242 -1.090 -26.281 1.00 40.94 139 ASN A C 1
ATOM 1094 O O . ASN A 1 139 ? -15.281 -1.242 -25.059 1.00 40.94 139 ASN A O 1
ATOM 1098 N N . GLU A 1 140 ? -16.320 -1.204 -27.056 1.00 43.03 140 GLU A N 1
ATOM 1099 C CA . GLU A 1 140 ? -17.727 -1.339 -26.633 1.00 43.03 140 GLU A CA 1
ATOM 1100 C C . GLU A 1 140 ? -18.072 -2.654 -25.891 1.00 43.03 140 GLU A C 1
ATOM 1102 O O . GLU A 1 140 ? -19.226 -3.073 -25.849 1.00 43.03 140 GLU A O 1
ATOM 1107 N N . SER A 1 141 ? -17.097 -3.324 -25.278 1.00 46.34 141 SER A N 1
ATOM 1108 C CA . SER A 1 141 ? -17.233 -4.664 -24.697 1.00 46.34 141 SER A CA 1
ATOM 1109 C C . SER A 1 141 ? -16.879 -4.739 -23.208 1.00 46.34 141 SER A C 1
ATOM 1111 O O . SER A 1 141 ? -16.463 -5.795 -22.737 1.00 46.34 141 SER A O 1
ATOM 1113 N N . VAL A 1 142 ? -16.993 -3.639 -22.456 1.00 48.53 142 VAL A N 1
ATOM 1114 C CA . VAL A 1 142 ? -16.842 -3.675 -20.991 1.00 48.53 142 VAL A CA 1
ATOM 1115 C C . VAL A 1 142 ? -18.228 -3.697 -20.355 1.00 48.53 142 VAL A C 1
ATOM 1117 O O . VAL A 1 142 ? -18.985 -2.731 -20.458 1.00 48.53 142 VAL A O 1
ATOM 1120 N N . ASP A 1 143 ? -18.550 -4.825 -19.722 1.00 46.59 143 ASP A N 1
ATOM 1121 C CA . ASP A 1 143 ? -19.788 -5.055 -18.983 1.00 46.59 143 ASP A CA 1
ATOM 1122 C C . ASP A 1 143 ? -20.104 -3.892 -18.031 1.00 46.59 143 ASP A C 1
ATOM 1124 O O . ASP A 1 143 ? -19.267 -3.442 -17.245 1.00 46.59 143 ASP A O 1
ATOM 1128 N N . LYS A 1 144 ? -21.356 -3.422 -18.067 1.00 47.19 144 LYS A N 1
ATOM 1129 C CA . LYS A 1 144 ? -21.859 -2.305 -17.244 1.00 47.19 144 LYS A CA 1
ATOM 1130 C C . LYS A 1 144 ? -21.819 -2.575 -15.728 1.00 47.19 144 LYS A C 1
ATOM 1132 O O . LYS A 1 144 ? -22.126 -1.672 -14.959 1.00 47.19 144 LYS A O 1
ATOM 1137 N N . GLY A 1 145 ? -21.465 -3.789 -15.301 1.00 49.16 145 GLY A N 1
ATOM 1138 C CA . GLY A 1 145 ? -21.398 -4.202 -13.895 1.00 49.16 145 GLY A CA 1
ATOM 1139 C C . GLY A 1 145 ? -20.071 -3.920 -13.183 1.00 49.16 145 GLY A C 1
ATOM 1140 O O . GLY A 1 145 ? -20.011 -4.088 -11.972 1.00 49.16 145 GLY A O 1
ATOM 1141 N N . THR A 1 146 ? -19.024 -3.488 -13.896 1.00 60.12 146 THR A N 1
ATOM 1142 C CA . THR A 1 146 ? -17.659 -3.360 -13.337 1.00 60.12 146 THR A CA 1
ATOM 1143 C C . THR A 1 146 ? -17.133 -1.922 -13.380 1.00 60.12 146 THR A C 1
ATOM 1145 O O . THR A 1 146 ? -15.931 -1.698 -13.518 1.00 60.12 146 THR A O 1
ATOM 1148 N N . GLN A 1 147 ? -18.026 -0.930 -13.335 1.00 69.12 147 GLN A N 1
ATOM 1149 C CA . GLN A 1 147 ? -17.627 0.477 -13.291 1.00 69.12 147 GLN A CA 1
ATOM 1150 C C . GLN A 1 147 ? -17.507 0.966 -11.843 1.00 69.12 147 GLN A C 1
ATOM 1152 O O . GLN A 1 147 ? -18.348 0.610 -11.017 1.00 69.12 147 GLN A O 1
ATOM 1157 N N . PRO A 1 148 ? -16.482 1.775 -11.525 1.00 77.19 148 PRO A N 1
ATOM 1158 C CA . PRO A 1 148 ? -16.337 2.351 -10.196 1.00 77.19 148 PRO A CA 1
ATOM 1159 C C . PRO A 1 148 ? -17.502 3.300 -9.899 1.00 77.19 148 PRO A C 1
ATOM 1161 O O . PRO A 1 148 ? -17.893 4.112 -10.737 1.00 77.19 148 PRO A O 1
ATOM 1164 N N . GLU A 1 149 ? -18.045 3.230 -8.684 1.00 81.75 149 GLU A N 1
ATOM 1165 C CA . GLU A 1 149 ? -19.148 4.105 -8.270 1.00 81.75 149 GLU A CA 1
ATOM 1166 C C . GLU A 1 149 ? -18.701 5.552 -8.028 1.00 81.75 149 GLU A C 1
ATOM 1168 O O . GLU A 1 149 ? -19.512 6.481 -8.079 1.00 81.75 149 GLU A O 1
ATOM 1173 N N . LYS A 1 150 ? -17.413 5.754 -7.732 1.00 83.12 150 LYS A N 1
ATOM 1174 C CA . LYS A 1 150 ? -16.780 7.067 -7.631 1.00 83.12 150 LYS A CA 1
ATOM 1175 C C . LYS A 1 150 ? -15.597 7.133 -8.584 1.00 83.12 150 LYS A C 1
ATOM 1177 O O . LYS A 1 150 ? -14.666 6.342 -8.474 1.00 83.12 150 LYS A O 1
ATOM 1182 N N . LEU A 1 151 ? -15.618 8.128 -9.460 1.00 86.94 151 LEU A N 1
ATOM 1183 C CA . LEU A 1 151 ? -14.485 8.470 -10.307 1.00 86.94 151 LEU A CA 1
ATOM 1184 C C . LEU A 1 151 ? -13.662 9.591 -9.666 1.00 86.94 151 LEU A C 1
ATOM 1186 O O . LEU A 1 151 ? -14.189 10.462 -8.970 1.00 86.94 151 LEU A O 1
ATOM 1190 N N . LEU A 1 152 ? -12.359 9.566 -9.919 1.00 88.88 152 LEU A N 1
ATOM 1191 C CA . LEU A 1 152 ? -11.389 10.545 -9.452 1.00 88.88 152 LEU A CA 1
ATOM 1192 C C . LEU A 1 152 ? -10.963 11.431 -10.624 1.00 88.88 152 LEU A C 1
ATOM 1194 O O . LEU A 1 152 ? -10.664 10.948 -11.710 1.00 88.88 152 LEU A O 1
ATOM 1198 N N . THR A 1 153 ? -10.890 12.740 -10.424 1.00 87.44 153 THR A N 1
ATOM 1199 C CA . THR A 1 153 ? -10.240 13.628 -11.401 1.00 87.44 153 THR A CA 1
ATOM 1200 C C . THR A 1 153 ? -8.736 13.621 -11.150 1.00 87.44 153 THR A C 1
ATOM 1202 O O . THR A 1 153 ? -8.328 13.638 -9.984 1.00 87.44 153 THR A O 1
ATOM 1205 N N . SER A 1 154 ? -7.901 13.660 -12.193 1.00 85.19 154 SER A N 1
ATOM 1206 C CA . SER A 1 154 ? -6.431 13.725 -12.042 1.00 85.19 154 SER A CA 1
ATOM 1207 C C . SER A 1 154 ? -5.944 14.944 -11.240 1.00 85.19 154 SER A C 1
ATOM 1209 O O . SER A 1 154 ? -4.854 14.926 -10.672 1.00 85.19 154 SER A O 1
ATOM 1211 N N . SER A 1 155 ? -6.768 15.992 -11.142 1.00 86.00 155 SER A N 1
ATOM 1212 C CA . SER A 1 155 ? -6.526 17.184 -10.322 1.00 86.00 155 SER A CA 1
ATOM 1213 C C . SER A 1 155 ? -6.821 17.000 -8.827 1.00 86.00 155 SER A C 1
ATOM 1215 O O . SER A 1 155 ? -6.382 17.816 -8.018 1.00 86.00 155 SER A O 1
ATOM 1217 N N . SER A 1 156 ? -7.556 15.951 -8.442 1.00 91.19 156 SER A N 1
ATOM 1218 C CA . SER A 1 156 ? -7.820 15.621 -7.037 1.00 91.19 156 SER A CA 1
ATOM 1219 C C . SER A 1 156 ? -6.597 14.978 -6.381 1.00 91.19 156 SER A C 1
ATOM 1221 O O . SER A 1 156 ? -5.765 14.393 -7.066 1.00 91.19 156 SER A O 1
ATOM 1223 N N . PHE A 1 157 ? -6.497 15.033 -5.049 1.00 91.00 157 PHE A N 1
ATOM 1224 C CA . PHE A 1 157 ? -5.359 14.463 -4.317 1.00 91.00 157 PHE A CA 1
ATOM 1225 C C . PHE A 1 157 ? -5.142 12.968 -4.629 1.00 91.00 157 PHE A C 1
ATOM 1227 O O . PHE A 1 157 ? -4.081 12.579 -5.116 1.00 91.00 157 PHE A O 1
ATOM 1234 N N . LEU A 1 158 ? -6.176 12.139 -4.440 1.00 91.75 158 LEU A N 1
ATOM 1235 C CA . LEU A 1 158 ? -6.104 10.706 -4.747 1.00 91.75 158 LEU A CA 1
ATOM 1236 C C . LEU A 1 158 ? -5.974 10.445 -6.252 1.00 91.75 158 LEU A C 1
ATOM 1238 O O . LEU A 1 158 ? -5.228 9.558 -6.656 1.00 91.75 158 LEU A O 1
ATOM 1242 N N . GLY A 1 159 ? -6.661 11.226 -7.091 1.00 90.56 159 GLY A N 1
ATOM 1243 C CA . GLY A 1 159 ? -6.567 11.075 -8.541 1.00 90.56 159 GLY A CA 1
ATOM 1244 C C . GLY A 1 159 ? -5.172 11.386 -9.077 1.00 90.56 159 GLY A C 1
ATOM 1245 O O . GLY A 1 159 ? -4.702 10.686 -9.966 1.00 90.56 159 GLY A O 1
ATOM 1246 N N . ARG A 1 160 ? -4.461 12.357 -8.493 1.00 91.00 160 ARG A N 1
ATOM 1247 C CA . ARG A 1 160 ? -3.070 12.660 -8.843 1.00 91.00 160 ARG A CA 1
ATOM 1248 C C . ARG A 1 160 ? -2.127 11.524 -8.466 1.00 91.00 160 ARG A C 1
ATOM 1250 O O . ARG A 1 160 ? -1.245 11.189 -9.252 1.00 91.00 160 ARG A O 1
ATOM 1257 N N . PHE A 1 161 ? -2.323 10.912 -7.296 1.00 91.69 161 PHE A N 1
ATOM 1258 C CA . PHE A 1 161 ? -1.577 9.714 -6.909 1.00 91.69 161 PHE A CA 1
ATOM 1259 C C . PHE A 1 161 ? -1.807 8.571 -7.908 1.00 91.69 161 PHE A C 1
ATOM 1261 O O . PHE A 1 161 ? -0.843 8.035 -8.449 1.00 91.69 161 PHE A O 1
ATOM 1268 N N . VAL A 1 162 ? -3.070 8.253 -8.217 1.00 92.00 162 VAL A N 1
ATOM 1269 C CA . VAL A 1 162 ? -3.433 7.199 -9.183 1.00 92.00 162 VAL A CA 1
ATOM 1270 C C . VAL A 1 162 ? -2.857 7.485 -10.572 1.00 92.00 162 VAL A C 1
ATOM 1272 O O . VAL A 1 162 ? -2.251 6.604 -11.171 1.00 92.00 162 VAL A O 1
ATOM 1275 N N . TYR A 1 163 ? -2.979 8.722 -11.055 1.00 90.38 163 TYR A N 1
ATOM 1276 C CA . TYR A 1 163 ? -2.431 9.163 -12.338 1.00 90.38 163 TYR A CA 1
ATOM 1277 C C . TYR A 1 163 ? -0.909 8.987 -12.415 1.00 90.38 163 TYR A C 1
ATOM 1279 O O . TYR A 1 163 ? -0.395 8.444 -13.391 1.00 90.38 163 TYR A O 1
ATOM 1287 N N . ASN A 1 164 ? -0.184 9.384 -11.365 1.00 89.19 164 ASN A N 1
ATOM 1288 C CA . ASN A 1 164 ? 1.268 9.216 -11.309 1.00 89.19 164 ASN A CA 1
ATOM 1289 C C . ASN A 1 164 ? 1.676 7.736 -11.331 1.00 89.19 164 ASN A C 1
ATOM 1291 O O . ASN A 1 164 ? 2.652 7.388 -11.991 1.00 89.19 164 ASN A O 1
ATOM 1295 N N . ILE A 1 165 ? 0.942 6.873 -10.619 1.00 90.19 165 ILE A N 1
ATOM 1296 C CA . ILE A 1 165 ? 1.190 5.426 -10.606 1.00 90.19 165 ILE A CA 1
ATOM 1297 C C . ILE A 1 165 ? 0.920 4.812 -11.978 1.00 90.19 165 ILE A C 1
ATOM 1299 O O . ILE A 1 165 ? 1.750 4.045 -12.459 1.00 90.19 165 ILE A O 1
ATOM 1303 N N . ALA A 1 166 ? -0.186 5.182 -12.623 1.00 89.44 166 ALA A N 1
ATOM 1304 C CA . ALA A 1 166 ? -0.531 4.687 -13.949 1.00 89.44 166 ALA A CA 1
ATOM 1305 C C . ALA A 1 166 ? 0.541 5.038 -14.990 1.00 89.44 166 ALA A C 1
ATOM 1307 O O . ALA A 1 166 ? 1.047 4.148 -15.668 1.00 89.44 166 ALA A O 1
ATOM 1308 N N . ILE A 1 167 ? 0.970 6.304 -15.048 1.00 88.38 167 ILE A N 1
ATOM 1309 C CA . ILE A 1 167 ? 2.041 6.733 -15.963 1.00 88.38 167 ILE A CA 1
ATOM 1310 C C . ILE A 1 167 ? 3.359 6.034 -15.643 1.00 88.38 167 ILE A C 1
ATOM 1312 O O . ILE A 1 167 ? 4.056 5.578 -16.547 1.00 88.38 167 ILE A O 1
ATOM 1316 N N . ALA A 1 168 ? 3.719 5.949 -14.360 1.00 87.75 168 ALA A N 1
ATOM 1317 C CA . ALA A 1 168 ? 4.955 5.291 -13.957 1.00 87.75 168 ALA A CA 1
ATOM 1318 C C . ALA A 1 168 ? 4.965 3.809 -14.348 1.00 87.75 168 ALA A C 1
ATOM 1320 O O . ALA A 1 168 ? 6.022 3.292 -14.698 1.00 87.75 168 ALA A O 1
ATOM 1321 N N . PHE A 1 169 ? 3.807 3.144 -14.301 1.00 88.69 169 PHE A N 1
ATOM 1322 C CA . PHE A 1 169 ? 3.663 1.758 -14.723 1.00 88.69 169 PHE A CA 1
ATOM 1323 C C . PHE A 1 169 ? 3.695 1.601 -16.248 1.00 88.69 169 PHE A C 1
ATOM 1325 O O . PHE A 1 169 ? 4.362 0.701 -16.741 1.00 88.69 169 PHE A O 1
ATOM 1332 N N . GLU A 1 170 ? 3.056 2.499 -17.005 1.00 87.12 170 GLU A N 1
ATOM 1333 C CA . GLU A 1 170 ? 3.076 2.478 -18.480 1.00 87.12 170 GLU A CA 1
ATOM 1334 C C . GLU A 1 170 ? 4.487 2.638 -19.067 1.00 87.12 170 GLU A C 1
ATOM 1336 O O . GLU A 1 170 ? 4.790 2.084 -20.123 1.00 87.12 170 GLU A O 1
ATOM 1341 N N . VAL A 1 171 ? 5.358 3.389 -18.387 1.00 86.88 171 VAL A N 1
ATOM 1342 C CA . VAL A 1 171 ? 6.751 3.624 -18.810 1.00 86.88 171 VAL A CA 1
ATOM 1343 C C . VAL A 1 171 ? 7.716 2.576 -18.227 1.00 86.88 171 VAL A C 1
ATOM 1345 O O . VAL A 1 171 ? 8.897 2.556 -18.579 1.00 86.88 171 VAL A O 1
ATOM 1348 N N . LEU A 1 172 ? 7.242 1.692 -17.343 1.00 85.62 172 LEU A N 1
ATOM 1349 C CA . LEU A 1 172 ? 8.084 0.703 -16.678 1.00 85.62 172 LEU A CA 1
ATOM 1350 C C . LEU A 1 172 ? 8.550 -0.371 -17.668 1.00 85.62 172 LEU A C 1
ATOM 1352 O O . LEU A 1 172 ? 7.762 -0.946 -18.419 1.00 85.62 172 LEU A O 1
ATOM 1356 N N . VAL A 1 173 ? 9.849 -0.674 -17.655 1.00 87.25 173 VAL A N 1
ATOM 1357 C CA . VAL A 1 173 ? 10.402 -1.751 -18.482 1.00 87.25 173 VAL A CA 1
ATOM 1358 C C . VAL A 1 173 ? 9.906 -3.101 -17.954 1.00 87.25 173 VAL A C 1
ATOM 1360 O O . VAL A 1 173 ? 9.661 -3.273 -16.757 1.00 87.25 173 VAL A O 1
ATOM 1363 N N . PHE A 1 174 ? 9.761 -4.085 -18.843 1.00 83.94 174 PHE A N 1
ATOM 1364 C CA . PHE A 1 174 ? 9.294 -5.422 -18.472 1.00 83.94 174 PHE A CA 1
ATOM 1365 C C . PHE A 1 174 ? 10.141 -6.054 -17.355 1.00 83.94 174 PHE A C 1
ATOM 1367 O O . PHE A 1 174 ? 9.586 -6.594 -16.401 1.00 83.94 174 PHE A O 1
ATOM 1374 N N . ASP A 1 175 ? 11.466 -5.923 -17.420 1.00 80.62 175 ASP A N 1
ATOM 1375 C CA . ASP A 1 175 ? 12.376 -6.471 -16.407 1.00 80.62 175 ASP A CA 1
ATOM 1376 C C . ASP A 1 175 ? 12.143 -5.851 -15.020 1.00 80.62 175 ASP A C 1
ATOM 1378 O O . ASP A 1 175 ? 12.100 -6.565 -14.017 1.00 80.62 175 ASP A O 1
ATOM 1382 N N . ASP A 1 176 ? 11.909 -4.537 -14.962 1.00 83.12 176 ASP A N 1
ATOM 1383 C CA . ASP A 1 176 ? 11.575 -3.830 -13.721 1.00 83.12 176 ASP A CA 1
ATOM 1384 C C . ASP A 1 176 ? 10.175 -4.207 -13.214 1.00 83.12 176 ASP A C 1
ATOM 1386 O O . ASP A 1 176 ? 9.935 -4.260 -12.009 1.00 83.12 176 ASP A O 1
ATOM 1390 N N . THR A 1 177 ? 9.253 -4.531 -14.124 1.00 85.44 177 THR A N 1
ATOM 1391 C CA . THR A 1 177 ? 7.908 -5.025 -13.789 1.00 85.44 177 THR A CA 1
ATOM 1392 C C . THR A 1 177 ? 7.965 -6.418 -13.159 1.00 85.44 177 THR A C 1
ATOM 1394 O O . THR A 1 177 ? 7.306 -6.671 -12.149 1.00 85.44 177 THR A O 1
ATOM 1397 N N . VAL A 1 178 ? 8.778 -7.322 -13.719 1.00 85.31 178 VAL A N 1
ATOM 1398 C CA . VAL A 1 178 ? 9.022 -8.661 -13.157 1.00 85.31 178 VAL A CA 1
ATOM 1399 C C . VAL A 1 178 ? 9.671 -8.554 -11.779 1.00 85.31 178 VAL A C 1
ATOM 1401 O O . VAL A 1 178 ? 9.300 -9.288 -10.861 1.00 85.31 178 VAL A O 1
ATOM 1404 N N . GLU A 1 179 ? 10.612 -7.628 -11.614 1.00 83.56 179 GLU A N 1
ATOM 1405 C CA . GLU A 1 179 ? 11.255 -7.377 -10.328 1.00 83.56 179 GLU A CA 1
ATOM 1406 C C . GLU A 1 179 ? 10.263 -6.859 -9.283 1.00 83.56 179 GLU A C 1
ATOM 1408 O O . GLU A 1 179 ? 10.158 -7.423 -8.195 1.00 83.56 179 GLU A O 1
ATOM 1413 N N . LEU A 1 180 ? 9.471 -5.843 -9.638 1.00 86.19 180 LEU A N 1
ATOM 1414 C CA . LEU A 1 180 ? 8.418 -5.304 -8.782 1.00 86.19 180 LEU A CA 1
ATOM 1415 C C . LEU A 1 180 ? 7.436 -6.394 -8.342 1.00 86.19 180 LEU A C 1
ATOM 1417 O O . LEU A 1 180 ? 7.072 -6.458 -7.169 1.00 86.19 180 LEU A O 1
ATOM 1421 N N . TRP A 1 181 ? 7.053 -7.284 -9.256 1.00 88.69 181 TRP A N 1
ATOM 1422 C CA . TRP A 1 181 ? 6.225 -8.442 -8.940 1.00 88.69 181 TRP A CA 1
ATOM 1423 C C . TRP A 1 181 ? 6.898 -9.396 -7.942 1.00 88.69 181 TRP A C 1
ATOM 1425 O O . TRP A 1 181 ? 6.280 -9.794 -6.954 1.00 88.69 181 TRP A O 1
ATOM 1435 N N . ASN A 1 182 ? 8.169 -9.743 -8.147 1.00 84.12 182 ASN A N 1
ATOM 1436 C CA . ASN A 1 182 ? 8.896 -10.630 -7.235 1.00 84.12 182 ASN A CA 1
ATOM 1437 C C . ASN A 1 182 ? 9.051 -10.016 -5.834 1.00 84.12 182 ASN A C 1
ATOM 1439 O O . ASN A 1 182 ? 8.893 -10.717 -4.829 1.00 84.12 182 ASN A O 1
ATOM 1443 N N . THR A 1 183 ? 9.322 -8.713 -5.741 1.00 84.00 183 THR A N 1
ATOM 1444 C CA . THR A 1 183 ? 9.362 -8.006 -4.454 1.00 84.00 183 THR A CA 1
ATOM 1445 C C . THR A 1 183 ? 7.974 -7.921 -3.824 1.00 84.00 183 THR A C 1
ATOM 1447 O O . THR A 1 183 ? 7.849 -8.129 -2.618 1.00 84.00 183 THR A O 1
ATOM 1450 N N . PHE A 1 184 ? 6.917 -7.719 -4.615 1.00 88.88 184 PHE A N 1
ATOM 1451 C CA . PHE A 1 184 ? 5.533 -7.768 -4.142 1.00 88.88 184 PHE A CA 1
ATOM 1452 C C . PHE A 1 184 ? 5.159 -9.121 -3.532 1.00 88.88 184 PHE A C 1
ATOM 1454 O O . PHE A 1 184 ? 4.561 -9.161 -2.454 1.00 88.88 184 PHE A O 1
ATOM 1461 N N . LEU A 1 185 ? 5.574 -10.228 -4.156 1.00 87.06 185 LEU A N 1
ATOM 1462 C CA . LEU A 1 185 ? 5.390 -11.570 -3.601 1.00 87.06 185 LEU A CA 1
ATOM 1463 C C . LEU A 1 185 ? 6.040 -11.719 -2.219 1.00 87.06 185 LEU A C 1
ATOM 1465 O O . LEU A 1 185 ? 5.419 -12.265 -1.311 1.00 87.06 185 LEU A O 1
ATOM 1469 N N . LYS A 1 186 ? 7.262 -11.204 -2.039 1.00 85.50 186 LYS A N 1
ATOM 1470 C CA . LYS A 1 186 ? 7.952 -11.223 -0.737 1.00 85.50 186 LYS A CA 1
ATOM 1471 C C . LYS A 1 186 ? 7.251 -10.322 0.286 1.00 85.50 186 LYS A C 1
ATOM 1473 O O . LYS A 1 186 ? 7.058 -10.730 1.426 1.00 85.50 186 LYS A O 1
ATOM 1478 N N . TYR A 1 187 ? 6.842 -9.126 -0.132 1.00 84.81 187 TYR A N 1
ATOM 1479 C CA . TYR A 1 187 ? 6.193 -8.126 0.717 1.00 84.81 187 TYR A CA 1
ATOM 1480 C C . TYR A 1 187 ? 4.846 -8.603 1.274 1.00 84.81 187 TYR A C 1
ATOM 1482 O O . TYR A 1 187 ? 4.565 -8.433 2.459 1.00 84.81 187 TYR A O 1
ATOM 1490 N N . ARG A 1 188 ? 4.011 -9.249 0.448 1.00 88.94 188 ARG A N 1
ATOM 1491 C CA . ARG A 1 188 ? 2.714 -9.768 0.915 1.00 88.94 188 ARG A CA 1
ATOM 1492 C C . ARG A 1 188 ? 2.857 -10.965 1.857 1.00 88.94 188 ARG A C 1
ATOM 1494 O O . ARG A 1 188 ? 2.024 -11.111 2.755 1.00 88.94 188 ARG A O 1
ATOM 1501 N N . GLU A 1 189 ? 3.898 -11.790 1.680 1.00 85.38 189 GLU A N 1
ATOM 1502 C CA . GLU A 1 189 ? 4.108 -13.039 2.434 1.00 85.38 189 GLU A CA 1
ATOM 1503 C C . GLU A 1 189 ? 4.163 -12.788 3.947 1.00 85.38 189 GLU A C 1
ATOM 1505 O O . GLU A 1 189 ? 3.680 -13.603 4.732 1.00 85.38 189 GLU A O 1
ATOM 1510 N N . GLU A 1 190 ? 4.633 -11.608 4.367 1.00 85.75 190 GLU A N 1
ATOM 1511 C CA . GLU A 1 190 ? 4.648 -11.176 5.769 1.00 85.75 190 GLU A CA 1
ATOM 1512 C C . GLU A 1 190 ? 3.277 -11.284 6.457 1.00 85.75 190 GLU A C 1
ATOM 1514 O O . GLU A 1 190 ? 3.201 -11.465 7.674 1.00 85.75 190 GLU A O 1
ATOM 1519 N N . THR A 1 191 ? 2.189 -11.179 5.691 1.00 89.38 191 THR A N 1
ATOM 1520 C CA . THR A 1 191 ? 0.806 -11.186 6.191 1.00 89.38 191 THR A CA 1
ATOM 1521 C C . THR A 1 191 ? 0.051 -12.484 5.939 1.00 89.38 191 THR A C 1
ATOM 1523 O O . THR A 1 191 ? -1.147 -12.552 6.214 1.00 89.38 191 THR A O 1
ATOM 1526 N N . LYS A 1 192 ? 0.729 -13.534 5.465 1.00 87.75 192 LYS A N 1
ATOM 1527 C CA . LYS A 1 192 ? 0.097 -14.815 5.116 1.00 87.75 192 LYS A CA 1
ATOM 1528 C C . LYS A 1 192 ? -0.682 -15.438 6.267 1.00 87.75 192 LYS A C 1
ATOM 1530 O O . LYS A 1 192 ? -1.816 -15.881 6.083 1.00 87.75 192 LYS A O 1
ATOM 1535 N N . GLU A 1 193 ? -0.095 -15.444 7.460 1.00 86.94 193 GLU A N 1
ATOM 1536 C CA . GLU A 1 193 ? -0.745 -15.976 8.661 1.00 86.94 193 GLU A CA 1
ATOM 1537 C C . GLU A 1 193 ? -1.991 -15.163 9.031 1.00 86.94 193 GLU A C 1
ATOM 1539 O O . GLU A 1 193 ? -3.049 -15.731 9.294 1.00 86.94 193 GLU A O 1
ATOM 1544 N N . LEU A 1 194 ? -1.898 -13.829 8.982 1.00 86.62 194 LEU A N 1
ATOM 1545 C CA . LEU A 1 194 ? -3.023 -12.932 9.265 1.00 86.62 194 LEU A CA 1
ATOM 1546 C C . LEU A 1 194 ? -4.167 -13.136 8.267 1.00 86.62 194 LEU A C 1
ATOM 1548 O O . LEU A 1 194 ? -5.321 -13.274 8.670 1.00 86.62 194 LEU A O 1
ATOM 1552 N N . TRP A 1 195 ? -3.850 -13.212 6.975 1.00 88.56 195 TRP A N 1
ATOM 1553 C CA . TRP A 1 195 ? -4.830 -13.464 5.920 1.00 88.56 195 TRP A CA 1
ATOM 1554 C C . TRP A 1 195 ? -5.511 -14.831 6.073 1.00 88.56 195 TRP A C 1
ATOM 1556 O O . TRP A 1 195 ? -6.738 -14.924 5.975 1.00 88.56 195 TRP A O 1
ATOM 1566 N N . SER A 1 196 ? -4.737 -15.874 6.385 1.00 85.75 196 SER A N 1
ATOM 1567 C CA . SER A 1 196 ? -5.260 -17.228 6.616 1.00 85.75 196 SER A CA 1
ATOM 1568 C C . SER A 1 196 ? -6.209 -17.265 7.819 1.00 85.75 196 SER A C 1
ATOM 1570 O O . SER A 1 196 ? -7.278 -17.868 7.758 1.00 85.75 196 SER A O 1
ATOM 1572 N N . ASN A 1 197 ? -5.863 -16.559 8.899 1.00 85.81 197 ASN A N 1
ATOM 1573 C CA . ASN A 1 197 ? -6.701 -16.470 10.094 1.00 85.81 197 ASN A CA 1
ATOM 1574 C C . ASN A 1 197 ? -8.015 -15.710 9.838 1.00 85.81 197 ASN A C 1
ATOM 1576 O O . ASN A 1 197 ? -9.058 -16.094 10.365 1.00 85.81 197 ASN A O 1
ATOM 1580 N N . LEU A 1 198 ? -7.991 -14.652 9.018 1.00 82.50 198 LEU A N 1
ATOM 1581 C CA . LEU A 1 198 ? -9.167 -13.819 8.720 1.00 82.50 198 LEU A CA 1
ATOM 1582 C C . LEU A 1 198 ? -10.168 -14.471 7.753 1.00 82.50 198 LEU A C 1
ATOM 1584 O O . LEU A 1 198 ? -11.362 -14.163 7.806 1.00 82.50 198 LEU A O 1
ATOM 1588 N N . ASN A 1 199 ? -9.704 -15.362 6.876 1.00 76.81 199 ASN A N 1
ATOM 1589 C CA . ASN A 1 199 ? -10.566 -16.114 5.958 1.00 76.81 199 ASN A CA 1
ATOM 1590 C C . ASN A 1 199 ? -10.950 -17.506 6.480 1.00 76.81 199 ASN A C 1
ATOM 1592 O O . ASN A 1 199 ? -11.754 -18.190 5.851 1.00 76.81 199 ASN A O 1
ATOM 1596 N N . GLY A 1 200 ? -10.425 -17.898 7.644 1.00 62.19 200 GLY A N 1
ATOM 1597 C CA . GLY A 1 200 ? -10.542 -19.253 8.167 1.00 62.19 200 GLY A CA 1
ATOM 1598 C C . GLY A 1 200 ? -9.680 -20.247 7.382 1.00 62.19 200 GLY A C 1
ATOM 1599 O O . GLY A 1 200 ? -9.271 -20.003 6.249 1.00 62.19 200 GLY A O 1
ATOM 1600 N N . HIS A 1 201 ? -9.441 -21.426 7.962 1.00 50.78 201 HIS A N 1
ATOM 1601 C CA . HIS A 1 201 ? -8.714 -22.530 7.313 1.00 50.78 201 HIS A CA 1
ATOM 1602 C C . HIS A 1 201 ? -9.386 -23.072 6.023 1.00 50.78 201 HIS A C 1
ATOM 1604 O O . HIS A 1 201 ? -8.908 -24.046 5.450 1.00 50.78 201 HIS A O 1
ATOM 1610 N N . GLU A 1 202 ? -10.478 -22.458 5.549 1.00 44.06 202 GLU A N 1
ATOM 1611 C CA . GLU A 1 202 ? -11.139 -22.753 4.269 1.00 44.06 202 GLU A CA 1
ATOM 1612 C C . GLU A 1 202 ? -10.441 -22.137 3.053 1.00 44.06 202 GLU A C 1
ATOM 1614 O O . GLU A 1 202 ? -10.918 -22.279 1.923 1.00 44.06 202 GLU A O 1
ATOM 1619 N N . VAL A 1 203 ? -9.272 -21.521 3.230 1.00 48.22 203 VAL A N 1
ATOM 1620 C CA . VAL A 1 203 ? -8.340 -21.393 2.114 1.00 48.22 203 VAL A CA 1
ATOM 1621 C C . VAL A 1 203 ? -7.871 -22.806 1.771 1.00 48.22 203 VAL A C 1
ATOM 1623 O O . VAL A 1 203 ? -6.868 -23.304 2.284 1.00 48.22 203 VAL A O 1
ATOM 1626 N N . ARG A 1 204 ? -8.629 -23.474 0.888 1.00 43.78 204 ARG A N 1
ATOM 1627 C CA . ARG A 1 204 ? -8.097 -24.532 0.028 1.00 43.78 204 ARG A CA 1
ATOM 1628 C C . ARG A 1 204 ? -6.743 -24.025 -0.420 1.00 43.78 204 ARG A C 1
ATOM 1630 O O . ARG A 1 204 ? -6.708 -22.965 -1.043 1.00 43.78 204 ARG A O 1
ATOM 1637 N N . GLN A 1 205 ? -5.675 -24.730 -0.048 1.00 42.72 205 GLN A N 1
ATOM 1638 C CA . GLN A 1 205 ? -4.343 -24.496 -0.590 1.00 42.72 205 GLN A CA 1
ATOM 1639 C C . GLN A 1 205 ? -4.534 -24.258 -2.082 1.00 42.72 205 GLN A C 1
ATOM 1641 O O . GLN A 1 205 ? -4.940 -25.166 -2.813 1.00 42.72 205 GLN A O 1
ATOM 1646 N N . SER A 1 206 ? -4.406 -23.000 -2.504 1.00 39.97 206 SER A N 1
ATOM 1647 C CA . SER A 1 206 ? -4.478 -22.692 -3.915 1.00 39.97 206 SER A CA 1
ATOM 1648 C C . SER A 1 206 ? -3.349 -23.511 -4.511 1.00 39.97 206 SER A C 1
ATOM 1650 O O . SER A 1 206 ? -2.214 -23.412 -4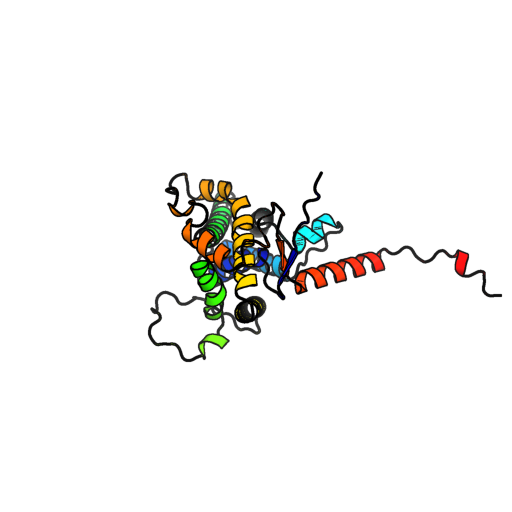.048 1.00 39.97 206 SER A O 1
ATOM 1652 N N . HIS A 1 207 ? -3.642 -24.344 -5.506 1.00 40.56 207 HIS A N 1
ATOM 1653 C CA . HIS A 1 207 ? -2.634 -25.135 -6.215 1.00 40.56 207 HIS A CA 1
ATOM 1654 C C . HIS A 1 207 ? -1.520 -24.261 -6.850 1.00 40.56 207 HIS A C 1
ATOM 1656 O O . HIS A 1 207 ? -0.597 -24.790 -7.453 1.00 40.56 207 HIS A O 1
ATOM 1662 N N . HIS A 1 208 ? -1.583 -22.933 -6.691 1.00 43.34 208 HIS A N 1
ATOM 1663 C CA . HIS A 1 208 ? -0.580 -21.945 -7.071 1.00 43.34 208 HIS A CA 1
ATOM 1664 C C . HIS A 1 208 ? 0.373 -21.492 -5.948 1.00 43.34 208 HIS A C 1
ATOM 1666 O O . HIS A 1 208 ? 1.249 -20.678 -6.223 1.00 43.34 208 HIS A O 1
ATOM 1672 N N . ASP A 1 209 ? 0.296 -22.060 -4.736 1.00 42.44 209 ASP A N 1
ATOM 1673 C CA . ASP A 1 209 ? 1.436 -22.065 -3.791 1.00 42.44 209 ASP A CA 1
ATOM 1674 C C . ASP A 1 209 ? 2.589 -22.965 -4.298 1.00 42.44 209 ASP A C 1
ATOM 1676 O O . ASP A 1 209 ? 3.603 -23.155 -3.624 1.00 42.44 209 ASP A O 1
ATOM 1680 N N . GLU A 1 210 ? 2.454 -23.533 -5.501 1.00 43.03 210 GLU A N 1
ATOM 1681 C CA . GLU A 1 210 ? 3.556 -24.158 -6.204 1.00 43.03 210 GLU A CA 1
ATOM 1682 C C . GLU A 1 210 ? 4.534 -23.058 -6.659 1.00 43.03 210 GLU A C 1
ATOM 1684 O O . GLU A 1 210 ? 4.174 -22.187 -7.459 1.00 43.03 210 GLU A O 1
ATOM 1689 N N . PRO A 1 211 ? 5.771 -23.049 -6.138 1.00 46.09 211 PRO A N 1
ATOM 1690 C CA . PRO A 1 211 ? 6.740 -22.010 -6.452 1.00 46.09 211 PRO A CA 1
ATOM 1691 C C . PRO A 1 211 ? 6.941 -21.999 -7.968 1.00 46.09 211 PRO A C 1
ATOM 1693 O O . PRO A 1 211 ? 7.265 -23.061 -8.487 1.00 46.09 211 PRO A O 1
ATOM 1696 N N . GLN A 1 212 ? 6.723 -20.853 -8.643 1.00 54.25 212 GLN A N 1
ATOM 1697 C CA . GLN A 1 212 ? 6.840 -20.614 -10.102 1.00 54.25 212 GLN A CA 1
ATOM 1698 C C . GLN A 1 212 ? 6.990 -21.898 -10.926 1.00 54.25 212 GLN A C 1
ATOM 1700 O O . GLN A 1 212 ? 8.063 -22.519 -10.892 1.00 54.25 212 GLN A O 1
ATOM 1705 N N . THR A 1 213 ? 5.954 -22.280 -11.679 1.00 52.81 213 THR A N 1
ATOM 1706 C CA . THR A 1 213 ? 5.921 -23.527 -12.457 1.00 52.81 213 THR A CA 1
ATOM 1707 C C . THR A 1 213 ? 7.261 -23.732 -13.169 1.00 52.81 213 THR A C 1
ATOM 1709 O O . THR A 1 213 ? 7.810 -22.779 -13.718 1.00 52.81 213 THR A O 1
ATOM 1712 N N . GLN A 1 214 ? 7.821 -24.945 -13.150 1.00 52.16 214 GLN A N 1
ATOM 1713 C CA . GLN A 1 214 ? 9.193 -25.220 -13.615 1.00 52.16 214 GLN A CA 1
ATOM 1714 C C . GLN A 1 214 ? 9.515 -24.586 -14.983 1.00 52.16 214 GLN A C 1
ATOM 1716 O O . GLN A 1 214 ? 10.623 -24.104 -15.193 1.00 52.16 214 GLN A O 1
ATOM 1721 N N . TRP A 1 215 ? 8.531 -24.513 -15.884 1.00 52.59 215 TRP A N 1
ATOM 1722 C CA . TRP A 1 215 ? 8.656 -23.860 -17.185 1.00 52.59 215 TRP A CA 1
ATOM 1723 C C . TRP A 1 215 ? 8.738 -22.325 -17.117 1.00 52.59 215 TRP A C 1
ATOM 1725 O O . TRP A 1 215 ? 9.478 -21.752 -17.902 1.00 52.59 215 TRP A O 1
ATOM 1735 N N . GLN A 1 216 ? 8.053 -21.650 -16.189 1.00 53.22 216 GLN A N 1
ATOM 1736 C CA . GLN A 1 216 ? 8.164 -20.198 -15.986 1.00 53.22 216 GLN A CA 1
ATOM 1737 C C . GLN A 1 216 ? 9.578 -19.834 -15.538 1.00 53.22 216 GLN A C 1
ATOM 1739 O O . GLN A 1 216 ? 10.193 -18.932 -16.100 1.00 53.22 216 GLN A O 1
ATOM 1744 N N . ARG A 1 217 ? 10.142 -20.612 -14.602 1.00 56.53 217 ARG A N 1
ATOM 1745 C CA . ARG A 1 217 ? 11.558 -20.484 -14.225 1.00 56.53 217 ARG A CA 1
ATOM 1746 C C . ARG A 1 217 ? 12.480 -20.804 -15.389 1.00 56.53 217 ARG A C 1
ATOM 1748 O O . ARG A 1 217 ? 13.455 -20.099 -15.594 1.00 56.53 217 ARG A O 1
ATOM 1755 N N . GLN A 1 218 ? 12.171 -21.834 -16.173 1.00 55.00 218 GLN A N 1
ATOM 1756 C CA . GLN A 1 218 ? 12.961 -22.188 -17.350 1.00 55.00 218 GLN A CA 1
ATOM 1757 C C . GLN A 1 218 ? 12.952 -21.062 -18.395 1.00 55.00 218 GLN A C 1
ATOM 1759 O O . GLN A 1 218 ? 13.998 -20.743 -18.941 1.00 55.00 218 GLN A O 1
ATOM 1764 N N . VAL A 1 219 ? 11.803 -20.431 -18.652 1.00 64.12 219 VAL A N 1
ATOM 1765 C CA . VAL A 1 219 ? 11.661 -19.315 -19.601 1.00 64.12 219 VAL A CA 1
ATOM 1766 C C . VAL A 1 219 ? 12.417 -18.084 -19.105 1.00 64.12 219 VAL A C 1
ATOM 1768 O O . VAL A 1 219 ? 13.203 -17.526 -19.863 1.00 64.12 219 VAL A O 1
ATOM 1771 N N . LEU A 1 220 ? 12.255 -17.722 -17.829 1.00 53.12 220 LEU A N 1
ATOM 1772 C CA . LEU A 1 220 ? 12.963 -16.604 -17.193 1.00 53.12 220 LEU A CA 1
ATOM 1773 C C . LEU A 1 220 ? 14.481 -16.851 -17.049 1.00 53.12 220 LEU A C 1
ATOM 1775 O O . LEU A 1 220 ? 15.273 -15.915 -16.960 1.00 53.12 220 LEU A O 1
ATOM 1779 N N . ARG A 1 221 ? 14.912 -18.117 -17.013 1.00 52.88 221 ARG A N 1
ATOM 1780 C CA . ARG A 1 221 ? 16.329 -18.506 -16.979 1.00 52.88 221 ARG A CA 1
ATOM 1781 C C . ARG A 1 221 ? 16.931 -18.493 -18.372 1.00 52.88 221 ARG A C 1
ATOM 1783 O O . ARG A 1 221 ? 18.007 -17.945 -18.571 1.00 52.88 221 ARG A O 1
ATOM 1790 N N . ASN A 1 222 ? 16.207 -19.026 -19.349 1.00 62.25 222 ASN A N 1
ATOM 1791 C CA . ASN A 1 222 ? 16.623 -19.033 -20.748 1.00 62.25 222 ASN A CA 1
ATOM 1792 C C . ASN A 1 222 ? 16.650 -17.625 -21.358 1.00 62.25 222 ASN A C 1
ATOM 1794 O O . ASN A 1 222 ? 17.385 -17.403 -22.315 1.00 62.25 222 ASN A O 1
ATOM 1798 N N . SER A 1 223 ? 15.880 -16.677 -20.815 1.00 60.44 223 SER A N 1
ATOM 1799 C CA . SER A 1 223 ? 15.956 -15.261 -21.186 1.00 60.44 223 SER A CA 1
ATOM 1800 C C . SER A 1 223 ? 17.160 -14.528 -20.578 1.00 60.44 223 SER A C 1
ATOM 1802 O O . SER A 1 223 ? 17.369 -13.362 -20.896 1.00 60.44 223 SER A O 1
ATOM 1804 N N . GLY A 1 224 ? 17.950 -15.178 -19.711 1.00 48.12 224 GLY A N 1
ATOM 1805 C CA . GLY A 1 224 ? 19.080 -14.565 -19.004 1.00 48.12 224 GLY A CA 1
ATOM 1806 C C . GLY A 1 224 ? 18.682 -13.669 -17.824 1.00 48.12 224 GLY A C 1
ATOM 1807 O O . GLY A 1 224 ? 19.553 -13.060 -17.210 1.00 48.12 224 GLY A O 1
ATOM 1808 N N . LEU A 1 225 ? 17.389 -13.601 -17.480 1.00 46.34 225 LEU A N 1
ATOM 1809 C CA . LEU A 1 225 ? 16.855 -12.722 -16.430 1.00 46.34 225 LEU A CA 1
ATOM 1810 C C . LEU A 1 225 ? 17.055 -13.277 -15.009 1.00 46.34 225 LEU A C 1
ATOM 1812 O O . LEU A 1 225 ? 17.240 -12.507 -14.069 1.00 46.34 225 LEU A O 1
ATOM 1816 N N . LEU A 1 226 ? 17.048 -14.604 -14.839 1.00 44.66 226 LEU A N 1
ATOM 1817 C CA . LEU A 1 226 ? 17.253 -15.253 -13.532 1.00 44.66 226 LEU A CA 1
ATOM 1818 C C . LEU A 1 226 ? 18.730 -15.385 -13.124 1.00 44.66 226 LEU A C 1
ATOM 1820 O O . LEU A 1 226 ? 19.028 -15.306 -11.933 1.00 44.66 226 LEU A O 1
ATOM 1824 N N . ASP A 1 227 ? 19.653 -15.563 -14.073 1.00 45.66 227 ASP A N 1
ATOM 1825 C CA . ASP A 1 227 ? 21.071 -15.833 -13.765 1.00 45.66 227 ASP A CA 1
ATOM 1826 C C . ASP A 1 227 ? 21.803 -14.613 -13.156 1.00 45.66 227 ASP A C 1
ATOM 1828 O O . ASP A 1 227 ? 22.900 -14.761 -12.627 1.00 45.66 227 ASP A O 1
ATOM 1832 N N . ALA A 1 228 ? 21.187 -13.422 -13.156 1.00 45.50 228 ALA A N 1
ATOM 1833 C CA . ALA A 1 228 ? 21.739 -12.216 -12.534 1.00 45.50 228 ALA A CA 1
ATOM 1834 C C . ALA A 1 228 ? 21.275 -11.962 -11.082 1.00 45.50 228 ALA A C 1
ATOM 1836 O O . ALA A 1 228 ? 21.800 -11.047 -10.450 1.00 45.50 228 ALA A O 1
ATOM 1837 N N . ARG A 1 229 ? 20.259 -12.676 -10.560 1.00 47.50 229 ARG A N 1
ATOM 1838 C CA . ARG A 1 229 ? 19.499 -12.204 -9.373 1.00 47.50 229 ARG A CA 1
ATOM 1839 C C . ARG A 1 229 ? 19.041 -13.267 -8.367 1.00 47.50 229 ARG A C 1
ATOM 1841 O O . ARG A 1 229 ? 18.402 -12.923 -7.379 1.00 47.50 229 ARG A O 1
ATOM 1848 N N . VAL A 1 230 ? 19.363 -14.548 -8.558 1.00 43.09 230 VAL A N 1
ATOM 1849 C CA . VAL A 1 230 ? 19.120 -15.579 -7.526 1.00 43.09 230 VAL A CA 1
ATOM 1850 C C . VAL A 1 230 ? 20.365 -15.743 -6.662 1.00 43.09 230 VAL A C 1
ATOM 1852 O O . VAL A 1 230 ? 20.987 -16.799 -6.641 1.00 43.09 230 VAL A O 1
ATOM 1855 N N . ASP A 1 231 ? 20.724 -14.687 -5.942 1.00 39.12 231 ASP A N 1
ATOM 1856 C CA . ASP A 1 231 ? 21.447 -14.859 -4.688 1.00 39.12 231 ASP A CA 1
ATOM 1857 C C . ASP A 1 231 ? 20.551 -14.337 -3.567 1.00 39.12 231 ASP A C 1
ATOM 1859 O O . ASP A 1 231 ? 19.697 -13.485 -3.806 1.00 39.12 231 ASP A O 1
ATOM 1863 N N . GLY A 1 232 ? 20.649 -14.915 -2.373 1.00 42.28 232 GLY A N 1
ATOM 1864 C CA . GLY A 1 232 ? 19.687 -14.775 -1.268 1.00 42.28 232 GLY A CA 1
ATOM 1865 C C . GLY A 1 232 ? 19.557 -13.378 -0.639 1.00 42.28 232 GLY A C 1
ATOM 1866 O O . GLY A 1 232 ? 19.244 -13.281 0.546 1.00 42.28 232 GLY A O 1
ATOM 1867 N N . SER A 1 233 ? 19.805 -12.311 -1.393 1.00 44.75 233 SER A N 1
ATOM 1868 C CA . SER A 1 233 ? 19.738 -10.925 -0.965 1.00 44.75 233 SER A CA 1
ATOM 1869 C C . SER A 1 233 ? 18.294 -10.410 -0.895 1.00 44.75 233 SER A C 1
ATOM 1871 O O . SER A 1 233 ? 17.389 -10.817 -1.644 1.00 44.75 233 SER A O 1
ATOM 1873 N N . ARG A 1 234 ? 18.028 -9.521 0.070 1.00 48.09 234 ARG A N 1
ATOM 1874 C CA . ARG A 1 234 ? 16.710 -8.896 0.249 1.00 48.09 234 ARG A CA 1
ATOM 1875 C C . ARG A 1 234 ? 16.525 -7.816 -0.809 1.00 48.09 234 ARG A C 1
ATOM 1877 O O . ARG A 1 234 ? 16.667 -6.634 -0.533 1.00 48.09 234 ARG A O 1
ATOM 1884 N N . GLN A 1 235 ? 16.199 -8.235 -2.026 1.00 56.91 235 GLN A N 1
ATOM 1885 C CA . GLN A 1 235 ? 15.987 -7.296 -3.119 1.00 56.91 235 GLN A CA 1
ATOM 1886 C C . GLN A 1 235 ? 14.724 -6.452 -2.872 1.00 56.91 235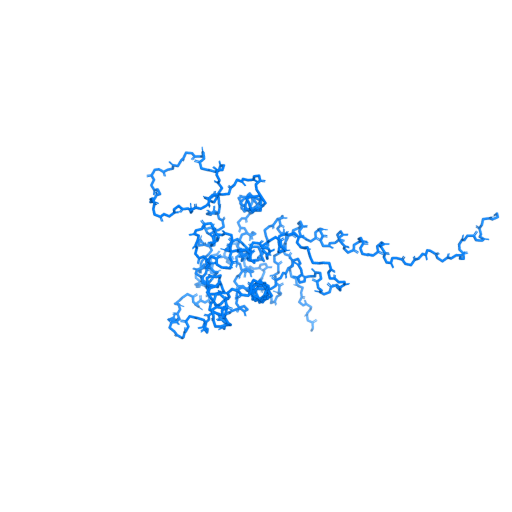 GLN A C 1
ATOM 1888 O O . GLN A 1 235 ? 13.605 -6.980 -2.859 1.00 56.91 235 GLN A O 1
ATOM 1893 N N . GLN A 1 236 ? 14.918 -5.157 -2.609 1.00 58.22 236 GLN A N 1
ATOM 1894 C CA . GLN A 1 236 ? 13.852 -4.186 -2.358 1.00 58.22 236 GLN A CA 1
ATOM 1895 C C . GLN A 1 236 ? 13.710 -3.241 -3.552 1.00 58.22 236 GLN A C 1
ATOM 1897 O O . GLN A 1 236 ? 14.689 -2.667 -4.034 1.00 58.22 236 GLN A O 1
ATOM 1902 N N . VAL A 1 237 ? 12.470 -3.071 -4.009 1.00 65.06 237 VAL A N 1
ATOM 1903 C CA . VAL A 1 237 ? 12.108 -2.101 -5.044 1.00 65.06 237 VAL A CA 1
ATOM 1904 C C . VAL A 1 237 ? 11.657 -0.815 -4.368 1.00 65.06 237 VAL A C 1
ATOM 1906 O O . VAL A 1 237 ? 10.620 -0.791 -3.696 1.00 65.06 237 VAL A O 1
ATOM 1909 N N . ILE A 1 238 ? 12.450 0.237 -4.548 1.00 68.62 238 ILE A N 1
ATOM 1910 C CA . ILE A 1 238 ? 12.294 1.537 -3.898 1.00 68.62 238 ILE A CA 1
ATOM 1911 C C . ILE A 1 238 ? 11.980 2.609 -4.946 1.00 68.62 238 ILE A C 1
ATOM 1913 O O . ILE A 1 238 ? 12.599 2.664 -6.007 1.00 68.62 238 ILE A O 1
ATOM 1917 N N . SER A 1 239 ? 11.035 3.491 -4.618 1.00 77.25 239 SER A N 1
ATOM 1918 C CA . SER A 1 239 ? 10.723 4.692 -5.397 1.00 77.25 239 SER A CA 1
ATOM 1919 C C . SER A 1 239 ? 11.848 5.720 -5.257 1.00 77.25 239 SER A C 1
ATOM 1921 O O . SER A 1 239 ? 12.190 6.127 -4.145 1.00 77.25 239 SER A O 1
ATOM 1923 N N . GLN A 1 240 ? 12.397 6.180 -6.382 1.00 77.81 240 GLN A N 1
ATOM 1924 C CA . GLN A 1 240 ? 13.423 7.225 -6.424 1.00 77.81 240 GLN A CA 1
ATOM 1925 C C . GLN A 1 240 ? 12.913 8.545 -5.843 1.00 77.81 240 GLN A C 1
ATOM 1927 O O . GLN A 1 240 ? 13.661 9.228 -5.147 1.00 77.81 240 GLN A O 1
ATOM 1932 N N . ILE A 1 241 ? 11.645 8.892 -6.096 1.00 78.00 241 ILE A N 1
ATOM 1933 C CA . ILE A 1 241 ? 11.027 10.101 -5.533 1.00 78.00 241 ILE A CA 1
ATOM 1934 C C . ILE A 1 241 ? 10.960 10.014 -4.009 1.00 78.00 241 ILE A C 1
ATOM 1936 O O . ILE A 1 241 ? 11.342 10.964 -3.332 1.00 78.00 241 ILE A O 1
ATOM 1940 N N . ASP A 1 242 ? 10.516 8.879 -3.476 1.00 76.25 242 ASP A N 1
ATOM 1941 C CA . ASP A 1 242 ? 10.320 8.707 -2.032 1.00 76.25 242 ASP A CA 1
ATOM 1942 C C . ASP A 1 242 ? 11.683 8.715 -1.323 1.00 76.25 242 ASP A C 1
ATOM 1944 O O . ASP A 1 242 ? 11.862 9.377 -0.305 1.00 76.25 242 ASP A O 1
ATOM 1948 N N . LEU A 1 243 ? 12.690 8.065 -1.921 1.00 76.38 243 LEU A N 1
ATOM 1949 C CA . LEU A 1 243 ? 14.066 8.093 -1.428 1.00 76.38 243 LEU A CA 1
ATOM 1950 C C . LEU A 1 243 ? 14.659 9.510 -1.455 1.00 76.38 243 LEU A C 1
ATOM 1952 O O . LEU A 1 243 ? 15.316 9.914 -0.497 1.00 76.38 243 LEU A O 1
ATOM 1956 N N . ALA A 1 244 ? 14.417 10.281 -2.518 1.00 75.88 244 ALA A N 1
ATOM 1957 C CA . ALA A 1 244 ? 14.875 11.665 -2.602 1.00 75.88 244 ALA A CA 1
ATOM 1958 C C . ALA A 1 244 ? 14.212 12.554 -1.536 1.00 75.88 244 ALA A C 1
ATOM 1960 O O . ALA A 1 244 ? 14.909 13.318 -0.868 1.00 75.88 244 ALA A O 1
ATOM 1961 N N . GLN A 1 245 ? 12.898 12.413 -1.331 1.00 78.88 245 GLN A N 1
ATOM 1962 C CA . GLN A 1 245 ? 12.149 13.136 -0.296 1.00 78.88 245 GLN A CA 1
ATOM 1963 C C . GLN A 1 245 ? 12.635 12.784 1.115 1.00 78.88 245 GLN A C 1
ATOM 1965 O O . GLN A 1 245 ? 12.861 13.678 1.932 1.00 78.88 245 GLN A O 1
ATOM 1970 N N . MET A 1 246 ? 12.879 11.498 1.381 1.00 80.38 246 MET A N 1
ATOM 1971 C CA . MET A 1 246 ? 13.437 11.033 2.652 1.00 80.38 246 MET A CA 1
ATOM 1972 C C . MET A 1 246 ? 14.811 11.657 2.924 1.00 80.38 246 MET A C 1
ATOM 1974 O O . MET A 1 246 ? 15.061 12.160 4.022 1.00 80.38 246 MET A O 1
ATOM 1978 N N . LEU A 1 247 ? 15.702 11.663 1.925 1.00 76.94 247 LEU A N 1
ATOM 1979 C CA . LEU A 1 247 ? 17.028 12.273 2.050 1.00 76.94 247 LEU A CA 1
ATOM 1980 C C . LEU A 1 247 ? 16.944 13.789 2.259 1.00 76.94 247 LEU A C 1
ATOM 1982 O O . LEU A 1 247 ? 17.685 14.334 3.076 1.00 76.94 247 LEU A O 1
ATOM 1986 N N . GLU A 1 248 ? 16.033 14.476 1.567 1.00 80.31 248 GLU A N 1
ATOM 1987 C CA . GLU A 1 248 ? 15.808 15.911 1.755 1.00 80.31 248 GLU A CA 1
ATOM 1988 C C . GLU A 1 248 ? 15.335 16.225 3.182 1.00 80.31 248 GLU A C 1
ATOM 1990 O O . GLU A 1 248 ? 15.894 17.113 3.832 1.00 80.31 248 GLU A O 1
ATOM 1995 N N . GLN A 1 249 ? 14.380 15.457 3.716 1.00 73.44 249 GLN A N 1
ATOM 1996 C CA . GLN A 1 249 ? 13.945 15.595 5.108 1.00 73.44 249 GLN A CA 1
ATOM 1997 C C . GLN A 1 249 ? 15.087 15.334 6.094 1.00 73.44 249 GLN A C 1
ATOM 1999 O O . GLN A 1 249 ? 15.256 16.086 7.055 1.00 73.44 249 GLN A O 1
ATOM 2004 N N . GLN A 1 250 ? 15.919 14.322 5.845 1.00 74.50 250 GLN A N 1
ATOM 2005 C CA . GLN A 1 250 ? 17.080 14.043 6.687 1.00 74.50 250 GLN A CA 1
ATOM 2006 C C . GLN A 1 250 ? 18.075 15.213 6.688 1.00 74.50 250 GLN A C 1
ATOM 2008 O O . GLN A 1 250 ? 18.576 15.595 7.749 1.00 74.50 250 GLN A O 1
ATOM 2013 N N . VAL A 1 251 ? 18.323 15.829 5.528 1.00 76.94 251 VAL A N 1
ATOM 2014 C CA . VAL A 1 251 ? 19.159 17.033 5.420 1.00 76.94 251 VAL A CA 1
ATOM 2015 C C . VAL A 1 251 ? 18.542 18.200 6.192 1.00 76.94 251 VAL A C 1
ATOM 2017 O O . VAL A 1 251 ? 19.258 18.876 6.931 1.00 76.94 251 VAL A O 1
ATOM 2020 N N . GLN A 1 252 ? 17.230 18.422 6.085 1.00 79.69 252 GLN A N 1
ATOM 2021 C CA . GLN A 1 252 ? 16.537 19.483 6.826 1.00 79.69 252 GLN A CA 1
ATOM 2022 C C . GLN A 1 252 ? 16.622 19.278 8.345 1.00 79.69 252 GLN A C 1
ATOM 2024 O O . GLN A 1 252 ? 16.913 20.227 9.078 1.00 79.69 252 GLN A O 1
ATOM 2029 N N . ILE A 1 253 ? 16.435 18.043 8.825 1.00 73.88 253 ILE A N 1
ATOM 2030 C CA . ILE A 1 253 ? 16.625 17.684 10.237 1.00 73.88 253 ILE A CA 1
ATOM 2031 C C . ILE A 1 253 ? 18.071 17.995 10.646 1.00 73.88 253 ILE A C 1
ATOM 2033 O O . ILE A 1 253 ? 18.298 18.721 11.613 1.00 73.88 253 ILE A O 1
ATOM 2037 N N . MET A 1 254 ? 19.065 17.539 9.880 1.00 71.38 254 MET A N 1
ATOM 2038 C CA . MET A 1 254 ? 20.475 17.806 10.182 1.00 71.38 254 MET A CA 1
ATOM 2039 C C . MET A 1 254 ? 20.815 19.298 10.220 1.00 71.38 254 MET A C 1
ATOM 2041 O O . MET A 1 254 ? 21.555 19.725 11.099 1.00 71.38 254 MET A O 1
ATOM 2045 N N . GLN A 1 255 ? 20.274 20.102 9.304 1.00 78.12 255 GLN A N 1
ATOM 2046 C CA . GLN A 1 255 ? 20.486 21.552 9.293 1.00 78.12 255 GLN A CA 1
ATOM 2047 C C . GLN A 1 255 ? 19.850 22.229 10.508 1.00 78.12 255 GLN A C 1
ATOM 2049 O O . GLN A 1 255 ? 20.467 23.101 11.117 1.00 78.12 255 GLN A O 1
ATOM 2054 N N . LYS A 1 256 ? 18.640 21.806 10.889 1.00 78.81 256 LYS A N 1
ATOM 2055 C CA . LYS A 1 256 ? 17.917 22.341 12.049 1.00 78.81 256 LYS A CA 1
ATOM 2056 C C . LYS A 1 256 ? 18.621 22.035 13.373 1.00 78.81 256 LYS A C 1
ATOM 2058 O O . LYS A 1 256 ? 18.600 22.872 14.272 1.00 78.81 256 LYS A O 1
ATOM 2063 N N . TYR A 1 257 ? 19.237 20.858 13.490 1.00 70.81 257 TYR A N 1
ATOM 2064 C CA . TYR A 1 257 ? 19.918 20.403 14.708 1.00 70.81 257 TYR A CA 1
ATOM 2065 C C . TYR A 1 257 ? 21.448 20.491 14.628 1.00 70.81 257 TYR A C 1
ATOM 2067 O O . TYR A 1 257 ? 22.135 20.000 15.526 1.00 70.81 257 TYR A O 1
ATOM 2075 N N . SER A 1 258 ? 22.001 21.122 13.586 1.00 67.88 258 SER A N 1
ATOM 2076 C CA . SER A 1 258 ? 23.442 21.346 13.505 1.00 67.88 258 SER A CA 1
ATOM 2077 C C . SER A 1 258 ? 23.860 22.250 14.664 1.00 67.88 258 SER A C 1
ATOM 2079 O O . SER A 1 258 ? 23.301 23.342 14.810 1.00 67.88 258 SER A O 1
ATOM 2081 N N . PRO A 1 259 ? 24.840 21.843 15.491 1.00 67.31 259 PRO A N 1
ATOM 2082 C CA . PRO A 1 259 ? 25.361 22.728 16.515 1.00 67.31 259 PRO A CA 1
ATOM 2083 C C . PRO A 1 259 ? 25.907 23.998 15.844 1.00 67.31 259 PRO A C 1
ATOM 2085 O O . PRO A 1 259 ? 26.456 23.917 14.736 1.00 67.31 259 PRO A O 1
ATOM 2088 N N . PRO A 1 260 ? 25.748 25.175 16.478 1.00 65.94 260 PRO A N 1
ATOM 2089 C CA . PRO A 1 260 ? 26.347 26.396 15.965 1.00 65.94 260 PRO A CA 1
ATOM 2090 C C . PRO A 1 260 ? 27.860 26.190 15.808 1.00 65.94 260 PRO A C 1
ATOM 2092 O O . PRO A 1 260 ? 28.463 25.457 16.602 1.00 65.94 260 PRO A O 1
ATOM 2095 N N . PRO A 1 261 ? 28.489 26.807 14.791 1.00 67.94 261 PRO A N 1
ATOM 2096 C CA . PRO A 1 261 ? 29.924 26.676 14.600 1.00 67.94 261 PRO A CA 1
ATOM 2097 C C . PRO A 1 261 ? 30.660 27.106 15.881 1.00 67.94 261 PRO A C 1
ATOM 2099 O O . PRO A 1 261 ? 30.253 28.083 16.520 1.00 67.94 261 PRO A O 1
ATOM 2102 N N . PRO A 1 262 ? 31.724 26.388 16.286 1.00 61.12 262 PRO A N 1
ATOM 2103 C CA . PRO A 1 262 ? 32.465 26.721 17.494 1.00 61.12 262 PRO A CA 1
ATOM 2104 C C . PRO A 1 262 ? 33.008 28.155 17.405 1.00 61.12 262 PRO A C 1
ATOM 2106 O O . PRO A 1 262 ? 33.679 28.521 16.438 1.00 61.12 262 PRO A O 1
ATOM 2109 N N . GLN A 1 263 ? 32.738 28.958 18.441 1.00 58.84 263 GLN A N 1
ATOM 2110 C CA . GLN A 1 263 ? 33.124 30.377 18.548 1.00 58.84 263 GLN A CA 1
ATOM 2111 C C . GLN A 1 263 ? 34.650 30.615 18.517 1.00 58.84 263 GLN A C 1
ATOM 2113 O O . GLN A 1 263 ? 35.107 31.751 18.416 1.00 58.84 263 GLN A O 1
ATOM 2118 N N . GLU A 1 264 ? 35.463 29.556 18.540 1.00 59.53 264 GLU A N 1
ATOM 2119 C CA . GLU A 1 264 ? 36.924 29.632 18.418 1.00 59.53 264 GLU A CA 1
ATOM 2120 C C . GLU A 1 264 ? 37.404 30.094 17.028 1.00 59.53 264 GLU A C 1
ATOM 2122 O O . GLU A 1 264 ? 38.564 30.477 16.874 1.00 59.53 264 GLU A O 1
ATOM 2127 N N . LEU A 1 265 ? 36.525 30.123 16.019 1.00 56.47 265 LEU A N 1
ATOM 2128 C CA . LEU A 1 265 ? 36.860 30.597 14.670 1.00 56.47 265 LEU A CA 1
ATOM 2129 C C . LEU A 1 265 ? 36.622 32.104 14.449 1.00 56.47 265 LEU A C 1
ATOM 2131 O O . LEU A 1 265 ? 37.107 32.640 13.453 1.00 56.47 265 LEU A O 1
ATOM 2135 N N . GLU A 1 266 ? 35.957 32.818 15.367 1.00 53.22 266 GLU A N 1
ATOM 2136 C CA . GLU A 1 266 ? 35.748 34.275 15.235 1.00 53.22 266 GLU A CA 1
ATOM 2137 C C . GLU A 1 266 ? 36.920 35.124 15.758 1.00 53.22 266 GLU A C 1
ATOM 2139 O O . GLU A 1 266 ? 37.007 36.311 15.454 1.00 53.22 266 GLU A O 1
ATOM 2144 N N . THR A 1 267 ? 37.881 34.535 16.479 1.00 53.53 267 THR A N 1
ATOM 2145 C CA . THR A 1 267 ? 39.010 35.281 17.079 1.00 53.53 267 THR A CA 1
ATOM 2146 C C . THR A 1 267 ? 40.313 35.240 16.273 1.00 53.53 267 THR A C 1
ATOM 2148 O O . THR A 1 267 ? 41.317 35.811 16.696 1.00 53.53 267 THR A O 1
ATOM 2151 N N . LYS A 1 268 ? 40.315 34.648 15.071 1.00 53.12 268 LYS A N 1
ATOM 2152 C CA . LYS A 1 268 ? 41.444 34.717 14.121 1.00 53.12 268 LYS A CA 1
ATOM 2153 C C . LYS A 1 268 ? 41.055 35.404 12.809 1.00 53.12 268 LYS A C 1
ATOM 2155 O O . LYS A 1 268 ? 41.216 34.859 11.723 1.00 53.12 268 LYS A O 1
ATOM 2160 N N . ARG A 1 269 ? 40.572 36.641 12.912 1.00 49.38 269 ARG A N 1
ATOM 2161 C CA . ARG A 1 269 ? 40.770 37.656 11.868 1.00 49.38 269 ARG A CA 1
ATOM 2162 C C . ARG A 1 269 ? 41.546 38.821 12.480 1.00 49.38 269 ARG A C 1
ATOM 2164 O O . ARG A 1 269 ? 40.953 39.764 12.992 1.00 49.38 269 ARG A O 1
ATOM 2171 N N . LEU A 1 270 ? 42.870 38.691 12.452 1.00 42.53 270 LEU A N 1
ATOM 2172 C CA . LEU A 1 270 ? 43.829 39.796 12.471 1.00 42.53 270 LEU A CA 1
ATOM 2173 C C . LEU A 1 270 ? 44.574 39.759 11.140 1.00 42.53 270 LEU A C 1
ATOM 2175 O O . LEU A 1 270 ? 44.944 38.632 10.734 1.00 42.53 270 LEU A O 1
#